Protein AF-A0A915ACQ5-F1 (afdb_monomer)

Foldseek 3Di:
DDDDDDDDDDDDDDPPPPPPPPDDPPPPPPPPQVQWWDADPQFIDHSNATDGRHDPVQVVLVVVLVVQQVVLVVVCVVCVVPVVPDDPVPRDDRDDDGPCIDPQQRDWDDDVQWIDGPQFIGGPRHTDGGHDPVVVVVVVVLVVLVVVQVVLVVVQVVVVVVVVCVVVVVDDDDDDDPPDDPDNPDDRDRGDDDCPDDDDD

InterPro domains:
  IPR010480 Pepsin inhibitor-3-like repeated domain [PF06394] (34-79)
  IPR010480 Pepsin inhibitor-3-like repeated domain [PF06394] (93-165)
  IPR038412 Pepsin inhibitor-3 domain superfamily [G3DSA:3.30.1120.50] (25-103)
  IPR038412 Pepsin inhibitor-3 domain superfamily [G3DSA:3.30.1120.50] (104-199)
  IPR051901 Protease Inhibitor I33 [PTHR37969] (3-200)

Nearest PDB structures (foldseek):
  1f32-assembly1_A  TM=4.483E-01  e=1.225E-04  Ascaris suum
  1f34-assembly1_B  TM=4.939E-01  e=6.663E-04  Ascaris suum

Solvent-accessible surface area (backbone atoms only — not comparable to full-atom values): 12994 Å² total; per-residue (Å²): 141,78,82,89,81,91,81,88,78,88,82,81,86,81,84,75,72,78,71,81,77,72,80,78,64,93,79,61,69,97,73,75,60,60,78,41,72,47,77,55,96,60,30,37,24,44,57,81,33,84,74,47,73,57,50,74,70,54,47,51,48,46,52,55,46,52,51,47,48,50,54,49,52,50,54,52,58,67,49,61,82,52,66,91,76,62,52,86,85,70,56,81,75,79,70,76,69,51,86,89,55,39,67,76,52,53,45,71,46,80,52,65,70,30,36,37,38,64,65,29,36,27,46,94,84,37,85,72,46,71,55,52,73,69,54,48,52,52,50,53,54,43,50,52,40,43,54,54,34,50,52,50,51,54,52,51,49,51,54,51,49,56,52,49,42,51,73,68,65,72,72,79,80,82,89,73,91,72,91,69,79,92,64,83,76,78,90,67,70,82,66,75,82,80,80,88,50,80,67,86,130

Structure (mmCIF, N/CA/C/O backbone):
data_AF-A0A915ACQ5-F1
#
_entry.id   AF-A0A915ACQ5-F1
#
loop_
_atom_site.group_PDB
_atom_site.id
_atom_site.type_symbol
_atom_site.label_atom_id
_atom_site.label_alt_id
_atom_site.label_comp_id
_atom_site.label_asym_id
_atom_site.label_entity_id
_atom_site.label_seq_id
_atom_site.pdbx_PDB_ins_code
_atom_site.Cartn_x
_atom_site.Cartn_y
_atom_site.Cartn_z
_atom_site.occupancy
_atom_site.B_iso_or_equiv
_atom_site.auth_seq_id
_atom_site.auth_comp_id
_atom_site.auth_asym_id
_atom_site.auth_atom_id
_atom_site.pdbx_PDB_model_num
ATOM 1 N N . MET A 1 1 ? -64.218 -41.419 24.663 1.00 37.56 1 MET A N 1
ATOM 2 C CA . MET A 1 1 ? -64.130 -42.705 23.929 1.00 37.56 1 MET A CA 1
ATOM 3 C C . MET A 1 1 ? -63.699 -42.377 22.508 1.00 37.56 1 MET A C 1
ATOM 5 O O . MET A 1 1 ? -64.419 -41.620 21.888 1.00 37.56 1 MET A O 1
ATOM 9 N N . LYS A 1 2 ? -62.580 -42.782 21.914 1.00 41.50 2 LYS A N 1
ATOM 10 C CA . LYS A 1 2 ? -61.400 -43.607 22.221 1.00 41.50 2 LYS A CA 1
ATOM 11 C C . LYS A 1 2 ? -60.273 -42.928 21.400 1.00 41.50 2 LYS A C 1
ATOM 13 O O . LYS A 1 2 ? -60.531 -42.521 20.278 1.00 41.50 2 LYS A O 1
ATOM 18 N N . ALA A 1 3 ? -59.179 -42.509 22.034 1.00 43.59 3 ALA A N 1
ATOM 19 C CA . ALA A 1 3 ? -57.907 -43.244 22.072 1.00 43.59 3 ALA A CA 1
ATOM 20 C C . ALA A 1 3 ? -57.179 -43.194 20.705 1.00 43.59 3 ALA A C 1
ATOM 22 O O . ALA A 1 3 ? -57.680 -43.737 19.733 1.00 43.59 3 ALA A O 1
ATOM 23 N N . LEU A 1 4 ? -56.081 -42.425 20.612 1.00 47.47 4 LEU A N 1
ATOM 24 C CA . LEU A 1 4 ? -54.680 -42.913 20.686 1.00 47.47 4 LEU A CA 1
ATOM 25 C C . LEU A 1 4 ? -54.161 -43.276 19.269 1.00 47.47 4 LEU A C 1
ATOM 27 O O . LEU A 1 4 ? -54.903 -43.859 18.504 1.00 47.47 4 LEU A O 1
ATOM 31 N N . LEU A 1 5 ? -52.929 -43.033 18.817 1.00 41.78 5 LEU A N 1
ATOM 32 C CA . LEU A 1 5 ? -51.673 -42.673 19.466 1.00 41.78 5 LEU A CA 1
ATOM 33 C C . LEU A 1 5 ? -50.630 -42.375 18.353 1.00 41.78 5 LEU A C 1
ATOM 35 O O . LEU A 1 5 ? -50.445 -43.187 17.458 1.00 41.78 5 LEU A O 1
ATOM 39 N N . ARG A 1 6 ? -49.977 -41.212 18.449 1.00 45.12 6 ARG A N 1
ATOM 40 C CA . ARG A 1 6 ? -48.545 -40.887 18.232 1.00 45.12 6 ARG A CA 1
ATOM 41 C C . ARG A 1 6 ? -47.679 -41.664 17.213 1.00 45.12 6 ARG A C 1
ATOM 43 O O . ARG A 1 6 ? -47.416 -42.840 17.408 1.00 45.12 6 ARG A O 1
ATOM 50 N N . LEU A 1 7 ? -46.984 -40.896 16.366 1.00 44.28 7 LEU A N 1
ATOM 51 C CA . LEU A 1 7 ? -45.508 -40.849 16.221 1.00 44.28 7 LEU A CA 1
ATOM 52 C C . LEU A 1 7 ? -45.166 -39.446 15.652 1.00 44.28 7 LEU A C 1
ATOM 54 O O . LEU A 1 7 ? -45.757 -39.053 14.656 1.00 44.28 7 LEU A O 1
ATOM 58 N N . ILE A 1 8 ? -44.542 -38.529 16.414 1.00 47.62 8 ILE A N 1
ATOM 59 C CA . ILE A 1 8 ? -43.078 -38.287 16.528 1.00 47.62 8 ILE A CA 1
ATOM 60 C C . ILE A 1 8 ? -42.475 -37.959 15.145 1.00 47.62 8 ILE A C 1
ATOM 62 O O . ILE A 1 8 ? -42.656 -38.745 14.234 1.00 47.62 8 ILE A O 1
ATOM 66 N N . ALA A 1 9 ? -41.671 -36.935 14.870 1.00 39.09 9 ALA A N 1
ATOM 67 C CA . ALA A 1 9 ? -41.206 -35.694 15.482 1.00 39.09 9 ALA A CA 1
ATOM 68 C C . ALA A 1 9 ? -40.207 -35.085 14.454 1.00 39.09 9 ALA A C 1
ATOM 70 O O . ALA A 1 9 ? -39.764 -35.793 13.556 1.00 39.09 9 ALA A O 1
ATOM 71 N N . LEU A 1 10 ? -39.793 -33.828 14.658 1.00 41.31 10 LEU A N 1
ATOM 72 C CA . LEU A 1 10 ? -38.551 -33.217 14.140 1.00 41.31 10 LEU A CA 1
ATOM 73 C C . LEU A 1 10 ? -38.369 -33.013 12.618 1.00 41.31 10 LEU A C 1
ATOM 75 O O . LEU A 1 10 ? -37.942 -33.915 11.915 1.00 41.31 10 LEU A O 1
ATOM 79 N N . THR A 1 11 ? -38.496 -31.751 12.192 1.00 41.88 11 THR A N 1
ATOM 80 C CA . THR A 1 11 ? -37.449 -30.938 11.514 1.00 41.88 11 THR A CA 1
ATOM 81 C C . THR A 1 11 ? -37.945 -29.482 11.551 1.00 41.88 11 THR A C 1
ATOM 83 O O . THR A 1 11 ? -38.950 -29.164 10.927 1.00 41.88 11 THR A O 1
ATOM 86 N N . ILE A 1 12 ? -37.536 -28.643 12.507 1.00 40.50 12 ILE A N 1
ATOM 87 C CA . ILE A 1 12 ? -36.306 -27.826 12.524 1.00 40.50 12 ILE A CA 1
ATOM 88 C C . ILE A 1 12 ? -36.159 -26.932 11.277 1.00 40.50 12 ILE A C 1
ATOM 90 O O . ILE A 1 12 ? -35.902 -27.419 10.186 1.00 40.50 12 ILE A O 1
ATOM 94 N N . LEU A 1 13 ? -36.302 -25.622 11.530 1.00 40.50 13 LEU A N 1
ATOM 95 C CA . LEU A 1 13 ? -35.648 -24.459 10.911 1.00 40.50 13 LEU A CA 1
ATOM 96 C C . LEU A 1 13 ? -35.358 -24.498 9.401 1.00 40.50 13 LEU A C 1
ATOM 98 O O . LEU A 1 13 ? -34.381 -25.089 8.962 1.00 40.50 13 LEU A O 1
ATOM 102 N N . ALA A 1 14 ? -36.059 -23.638 8.665 1.00 41.84 14 ALA A N 1
ATOM 103 C CA . ALA A 1 14 ? -35.382 -22.573 7.926 1.00 41.84 14 ALA A CA 1
ATOM 104 C C . ALA A 1 14 ? -36.364 -21.417 7.703 1.00 41.84 14 ALA A C 1
ATOM 106 O O . ALA A 1 14 ? -37.016 -21.297 6.667 1.00 41.84 14 ALA A O 1
ATOM 107 N N . ALA A 1 15 ? -36.470 -20.549 8.709 1.00 37.94 15 ALA A N 1
ATOM 108 C CA . ALA A 1 15 ? -36.783 -19.159 8.440 1.00 37.94 15 ALA A CA 1
ATOM 109 C C . ALA A 1 15 ? -35.615 -18.617 7.607 1.00 37.94 15 ALA A C 1
ATOM 111 O O . ALA A 1 15 ? -34.579 -18.246 8.150 1.00 37.94 15 ALA A O 1
ATOM 112 N N . PHE A 1 16 ? -35.747 -18.631 6.282 1.00 42.03 16 PHE A N 1
ATOM 113 C CA . PHE A 1 16 ? -34.909 -17.791 5.445 1.00 42.03 16 PHE A CA 1
ATOM 114 C C . PHE A 1 16 ? -35.418 -16.365 5.627 1.00 42.03 16 PHE A C 1
ATOM 116 O O . PHE A 1 16 ? -36.275 -15.883 4.891 1.00 42.03 16 PHE A O 1
ATOM 123 N N . SER A 1 17 ? -34.896 -15.697 6.653 1.00 36.69 17 SER A N 1
ATOM 124 C CA . SER A 1 17 ? -34.715 -14.260 6.590 1.00 36.69 17 SER A CA 1
ATOM 125 C C . SER A 1 17 ? -33.825 -14.001 5.377 1.00 36.69 17 SER A C 1
ATOM 127 O O . SER A 1 17 ? -32.610 -14.198 5.401 1.00 36.69 17 SER A O 1
ATOM 129 N N . SER A 1 18 ? -34.429 -13.601 4.263 1.00 39.00 18 SER A N 1
ATOM 130 C CA . SER A 1 18 ? -33.690 -12.885 3.236 1.00 39.00 18 SER A CA 1
ATOM 131 C C . SER A 1 18 ? -33.250 -11.574 3.875 1.00 39.00 18 SER A C 1
ATOM 133 O O . SER A 1 18 ? -34.003 -10.603 3.895 1.00 39.00 18 SER A O 1
ATOM 135 N N . ALA A 1 19 ? -32.055 -11.594 4.470 1.00 34.50 19 ALA A N 1
ATOM 136 C CA . ALA A 1 19 ? -31.317 -10.403 4.830 1.00 34.50 19 ALA A CA 1
ATOM 137 C C . ALA A 1 19 ? -31.365 -9.464 3.625 1.00 34.50 19 ALA A C 1
ATOM 139 O O . ALA A 1 19 ? -31.020 -9.862 2.506 1.00 34.50 19 ALA A O 1
ATOM 140 N N . GLU A 1 20 ? -31.870 -8.254 3.847 1.00 37.47 20 GLU A N 1
ATOM 141 C CA . GLU A 1 20 ? -31.943 -7.211 2.841 1.00 37.47 20 GLU A CA 1
ATOM 142 C C . GLU A 1 20 ? -30.531 -6.956 2.310 1.00 37.47 20 GLU A C 1
ATOM 144 O O . GLU A 1 20 ? -29.703 -6.283 2.921 1.00 37.47 20 GLU A O 1
ATOM 149 N N . ARG A 1 21 ? -30.230 -7.561 1.159 1.00 34.16 21 ARG A N 1
ATOM 150 C CA . ARG A 1 21 ? -29.037 -7.286 0.373 1.00 34.16 21 ARG A CA 1
ATOM 151 C C . ARG A 1 21 ? -29.187 -5.847 -0.110 1.00 34.16 21 ARG A C 1
ATOM 153 O O . ARG A 1 21 ? -29.874 -5.594 -1.099 1.00 34.16 21 ARG A O 1
ATOM 160 N N . GLY A 1 22 ? -28.604 -4.925 0.657 1.00 36.59 22 GLY A N 1
ATOM 161 C CA . GLY A 1 22 ? -28.618 -3.491 0.404 1.00 36.59 22 GLY A CA 1
ATOM 162 C C . GLY A 1 22 ? -28.397 -3.187 -1.075 1.00 36.59 22 GLY A C 1
ATOM 163 O O . GLY A 1 22 ? -27.522 -3.763 -1.728 1.00 36.59 22 GLY A O 1
ATOM 164 N N . ARG A 1 23 ? -29.257 -2.313 -1.606 1.00 34.97 23 ARG A N 1
ATOM 165 C CA . ARG A 1 23 ? -29.221 -1.807 -2.979 1.00 34.97 23 ARG A CA 1
ATOM 166 C C . ARG A 1 23 ? -27.788 -1.465 -3.381 1.00 34.97 23 ARG A C 1
ATOM 168 O O . ARG A 1 23 ? -27.196 -0.524 -2.862 1.00 34.97 23 ARG A O 1
ATOM 175 N N . ARG A 1 24 ? -27.277 -2.188 -4.379 1.00 42.00 24 ARG A N 1
ATOM 176 C CA . ARG A 1 24 ? -26.141 -1.751 -5.191 1.00 42.00 24 ARG A CA 1
ATOM 177 C C . ARG A 1 24 ? -26.507 -0.401 -5.807 1.00 42.00 24 ARG A C 1
ATOM 179 O O . ARG A 1 24 ? -27.407 -0.323 -6.642 1.00 42.00 24 ARG A O 1
ATOM 186 N N . CYS A 1 25 ? -25.832 0.658 -5.383 1.00 46.56 25 CYS A N 1
ATOM 187 C CA . CYS A 1 25 ? -25.868 1.945 -6.058 1.00 46.56 25 CYS A CA 1
ATOM 188 C C . CYS A 1 25 ? -25.114 1.799 -7.392 1.00 46.56 25 CYS A C 1
ATOM 190 O O . CYS A 1 25 ? -23.913 2.020 -7.453 1.00 46.56 25 CYS A O 1
ATOM 192 N N . ALA A 1 26 ? -25.808 1.413 -8.467 1.00 40.88 26 ALA A N 1
ATOM 193 C CA . ALA A 1 26 ? -25.245 1.242 -9.818 1.00 40.88 26 ALA A CA 1
ATOM 194 C C . ALA A 1 26 ? -24.838 2.569 -10.511 1.00 40.88 26 ALA A C 1
ATOM 196 O O . ALA A 1 26 ? -24.699 2.623 -11.729 1.00 40.88 26 ALA A O 1
ATOM 197 N N . ARG A 1 27 ? -24.715 3.658 -9.741 1.00 37.47 27 ARG A N 1
ATOM 198 C CA . ARG A 1 27 ? -24.254 4.992 -10.165 1.00 37.47 27 ARG A CA 1
ATOM 199 C C . ARG A 1 27 ? -23.447 5.710 -9.078 1.00 37.47 27 ARG A C 1
ATOM 201 O O . ARG A 1 27 ? -23.317 6.930 -9.107 1.00 37.47 27 ARG A O 1
ATOM 208 N N . CYS A 1 28 ? -22.915 4.970 -8.113 1.00 49.03 28 CYS A N 1
ATOM 209 C CA . CYS A 1 28 ? -21.882 5.491 -7.238 1.00 49.03 28 CYS A CA 1
ATOM 210 C C . CYS A 1 28 ? -20.559 5.192 -7.947 1.00 49.03 28 CYS A C 1
ATOM 212 O O . CYS A 1 28 ? -20.147 4.043 -7.954 1.00 49.03 28 CYS A O 1
ATOM 214 N N . LEU A 1 29 ? -20.005 6.202 -8.631 1.00 33.78 29 LEU A N 1
ATOM 215 C CA . LEU A 1 29 ? -18.658 6.266 -9.223 1.00 33.78 29 LEU A CA 1
ATOM 216 C C . LEU A 1 29 ? -17.817 4.986 -9.028 1.00 33.78 29 LEU A C 1
ATOM 218 O O . LEU A 1 29 ? -17.280 4.762 -7.943 1.00 33.78 29 LEU A O 1
ATOM 222 N N . ASP A 1 30 ? -17.694 4.188 -10.092 1.00 35.25 30 ASP A N 1
ATOM 223 C CA . ASP A 1 30 ? -16.917 2.941 -10.199 1.00 35.25 30 ASP A CA 1
ATOM 224 C C . ASP A 1 30 ? -15.390 3.143 -10.046 1.00 35.25 30 ASP A C 1
ATOM 226 O O . ASP A 1 30 ? -14.619 2.673 -10.873 1.00 35.25 30 ASP A O 1
ATOM 230 N N . ASN A 1 31 ? -14.925 3.872 -9.025 1.00 35.50 31 ASN A N 1
ATOM 231 C CA . ASN A 1 31 ? -13.509 3.948 -8.635 1.00 35.50 31 ASN A CA 1
ATOM 232 C C . ASN A 1 31 ? -13.269 4.552 -7.238 1.00 35.50 31 ASN A C 1
ATOM 234 O O . ASN A 1 31 ? -12.202 5.093 -6.965 1.00 35.50 31 ASN A O 1
ATOM 238 N N . LEU A 1 32 ? -14.202 4.401 -6.295 1.00 35.12 32 LEU A N 1
ATOM 239 C CA . LEU A 1 32 ? -13.802 4.331 -4.885 1.00 35.12 32 LEU A CA 1
ATOM 240 C C . LEU A 1 32 ? -13.400 2.886 -4.588 1.00 35.12 32 LEU A C 1
ATOM 242 O O . LEU A 1 32 ? -14.038 2.180 -3.809 1.00 35.12 32 LEU A O 1
ATOM 246 N N . ILE A 1 33 ? -12.322 2.437 -5.245 1.00 43.34 33 ILE A N 1
ATOM 247 C CA . ILE A 1 33 ? -11.477 1.401 -4.657 1.00 43.34 33 ILE A CA 1
ATOM 248 C C . ILE A 1 33 ? -11.200 1.933 -3.256 1.00 43.34 33 ILE A C 1
ATOM 250 O O . ILE A 1 33 ? -10.692 3.044 -3.118 1.00 43.34 33 ILE A O 1
ATOM 254 N N . SER A 1 34 ? -11.636 1.204 -2.232 1.00 47.06 34 SER A N 1
ATOM 255 C CA . SER A 1 34 ? -11.227 1.461 -0.858 1.00 47.06 34 SER A CA 1
ATOM 256 C C . SER A 1 34 ? -9.701 1.446 -0.851 1.00 47.06 34 SER A C 1
ATOM 258 O O . SER A 1 34 ? -9.103 0.374 -0.781 1.00 47.06 34 SER A O 1
ATOM 260 N N . GLN A 1 35 ? -9.076 2.613 -1.019 1.00 60.19 35 GLN A N 1
ATOM 261 C CA . GLN A 1 35 ? -7.637 2.748 -0.907 1.00 60.19 35 GLN A CA 1
ATOM 262 C C . GLN A 1 35 ? -7.298 2.434 0.542 1.00 60.19 35 GLN A C 1
ATOM 264 O O . GLN A 1 35 ? -7.871 3.022 1.461 1.00 60.19 35 GLN A O 1
ATOM 269 N N . GLY A 1 36 ? -6.428 1.452 0.737 1.00 80.19 36 GLY A N 1
ATOM 270 C CA . GLY A 1 36 ? -6.096 0.941 2.059 1.00 80.19 36 GLY A CA 1
ATOM 271 C C . GLY A 1 36 ? -6.384 -0.544 2.229 1.00 80.19 36 GLY A C 1
ATOM 272 O O . GLY A 1 36 ? -6.558 -1.292 1.262 1.00 80.19 36 GLY A O 1
ATOM 273 N N . CYS A 1 37 ? -6.371 -0.971 3.489 1.00 90.31 37 CYS A N 1
ATOM 274 C CA . CYS A 1 37 ? -6.443 -2.375 3.859 1.00 90.31 37 CYS A CA 1
ATOM 275 C C . CYS A 1 37 ? -7.821 -2.744 4.389 1.00 90.31 37 CYS A C 1
ATOM 277 O O . CYS A 1 37 ? -8.406 -2.032 5.203 1.00 90.31 37 CYS A O 1
ATOM 279 N N . VAL A 1 38 ? -8.312 -3.898 3.959 1.00 92.31 38 VAL A N 1
ATOM 280 C CA . VAL A 1 38 ? -9.583 -4.469 4.388 1.00 92.31 38 VAL A CA 1
ATOM 281 C C . VAL A 1 38 ? -9.322 -5.890 4.857 1.00 92.31 38 VAL A C 1
ATOM 283 O O . VAL A 1 38 ? -8.707 -6.677 4.141 1.00 92.31 38 VAL A O 1
ATOM 286 N N . ILE A 1 39 ? -9.794 -6.218 6.058 1.00 93.50 39 ILE A N 1
ATOM 287 C CA . ILE A 1 39 ? -9.697 -7.562 6.622 1.00 93.50 39 ILE A CA 1
ATOM 288 C C . ILE A 1 39 ? -11.085 -8.202 6.586 1.00 93.50 39 ILE A C 1
ATOM 290 O O . ILE A 1 39 ? -12.066 -7.608 7.036 1.00 93.50 39 ILE A O 1
ATOM 294 N N . THR A 1 40 ? -11.188 -9.423 6.065 1.00 92.31 40 THR A N 1
ATOM 295 C CA . THR A 1 40 ? -12.402 -10.243 6.182 1.00 92.31 40 THR A CA 1
ATOM 296 C C . THR A 1 40 ? -12.032 -11.716 6.290 1.00 92.31 40 THR A C 1
ATOM 298 O O 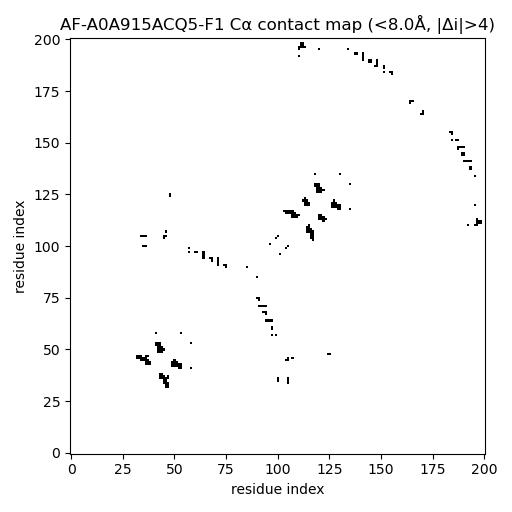. THR A 1 40 ? -11.193 -12.192 5.535 1.00 92.31 40 THR A O 1
ATOM 301 N N . ALA A 1 41 ? -12.613 -12.443 7.252 1.00 91.94 41 ALA A N 1
ATOM 302 C CA . ALA A 1 41 ? -12.306 -13.860 7.496 1.00 91.94 41 ALA A CA 1
ATOM 303 C C . ALA A 1 41 ? -10.788 -14.162 7.557 1.00 91.94 41 ALA A C 1
ATOM 305 O O . ALA A 1 41 ? -10.309 -15.098 6.918 1.00 91.94 41 ALA A O 1
ATOM 306 N N . ASN A 1 42 ? -10.039 -13.327 8.286 1.00 94.56 42 ASN A N 1
ATOM 307 C CA . ASN A 1 42 ? -8.577 -13.373 8.452 1.00 94.56 42 ASN A CA 1
ATOM 308 C C . ASN A 1 42 ? -7.773 -13.137 7.161 1.00 94.56 42 ASN A C 1
ATOM 310 O O . ASN A 1 42 ? -6.563 -13.346 7.127 1.00 94.56 42 ASN A O 1
ATOM 314 N N . GLN A 1 43 ? -8.421 -12.707 6.082 1.00 95.12 43 GLN A N 1
ATOM 315 C CA . GLN A 1 43 ? -7.781 -12.410 4.806 1.00 95.12 43 GLN A CA 1
ATOM 316 C C . GLN A 1 43 ? -7.547 -10.910 4.686 1.00 95.12 43 GLN A C 1
ATOM 318 O O . GLN A 1 43 ? -8.476 -10.116 4.845 1.00 95.12 43 GLN A O 1
ATOM 323 N N . LEU A 1 44 ? -6.306 -10.543 4.379 1.00 93.00 44 LEU A N 1
ATOM 324 C CA . LEU A 1 44 ? -5.896 -9.180 4.091 1.00 93.00 44 LEU A CA 1
ATOM 325 C C . LEU A 1 44 ? -6.107 -8.878 2.608 1.00 93.00 44 LEU A C 1
ATOM 327 O O . LEU A 1 44 ? -5.532 -9.535 1.733 1.00 93.00 44 LEU A O 1
ATOM 331 N N . TYR A 1 45 ? -6.873 -7.826 2.352 1.00 92.06 45 TYR A N 1
ATOM 332 C CA . TYR A 1 45 ? -7.034 -7.211 1.048 1.00 92.06 45 TYR A CA 1
ATOM 333 C C . TYR A 1 45 ? -6.424 -5.818 1.062 1.00 92.06 45 TYR A C 1
ATOM 335 O O . TYR A 1 45 ? -6.679 -5.047 1.982 1.00 92.06 45 TYR A O 1
ATOM 343 N N . VAL A 1 46 ? -5.653 -5.476 0.037 1.00 91.25 46 VAL A N 1
ATOM 344 C CA . VAL A 1 46 ? -5.033 -4.154 -0.109 1.00 91.25 46 VAL A CA 1
ATOM 345 C C . VAL A 1 46 ? -5.422 -3.589 -1.460 1.00 91.25 46 VAL A C 1
ATOM 347 O O . VAL A 1 46 ? -5.227 -4.250 -2.481 1.00 91.25 46 VAL A O 1
ATOM 350 N N . ASN A 1 47 ? -6.034 -2.402 -1.461 1.00 88.50 47 ASN A N 1
ATOM 351 C CA . ASN A 1 47 ? -6.593 -1.762 -2.659 1.00 88.50 47 ASN A CA 1
ATOM 352 C C . ASN A 1 47 ? -7.526 -2.696 -3.457 1.00 88.50 47 ASN A C 1
ATOM 354 O O . ASN A 1 47 ? -7.563 -2.674 -4.685 1.00 88.50 47 ASN A O 1
ATOM 358 N N . GLY A 1 48 ? -8.258 -3.562 -2.750 1.00 88.12 48 GLY A N 1
ATOM 359 C CA . GLY A 1 48 ? -9.183 -4.535 -3.339 1.00 88.12 48 GLY A CA 1
ATOM 360 C C . GLY A 1 48 ? -8.566 -5.871 -3.773 1.00 88.12 48 GLY A C 1
ATOM 361 O O . GLY A 1 48 ? -9.314 -6.771 -4.150 1.00 88.12 48 GLY A O 1
ATOM 362 N N . TYR A 1 49 ? -7.248 -6.054 -3.676 1.00 87.94 49 TYR A N 1
ATOM 363 C CA . TYR A 1 49 ? -6.577 -7.306 -4.044 1.00 87.94 49 TYR A CA 1
ATOM 364 C C . TYR A 1 49 ? -6.297 -8.173 -2.827 1.00 87.94 49 TYR A C 1
ATOM 366 O O . TYR A 1 49 ? -5.791 -7.675 -1.824 1.00 87.94 49 TYR A O 1
ATOM 374 N N . PHE A 1 50 ? -6.555 -9.476 -2.935 1.00 90.00 50 PHE A N 1
ATOM 375 C CA . PHE A 1 50 ? -6.123 -10.430 -1.918 1.00 90.00 50 PHE A CA 1
ATOM 376 C C . PHE A 1 50 ? -4.594 -10.466 -1.846 1.00 90.00 50 PHE A C 1
ATOM 378 O O . PHE A 1 50 ? -3.919 -10.705 -2.849 1.00 90.00 50 PHE A O 1
ATOM 385 N N . VAL A 1 51 ? -4.064 -10.257 -0.644 1.00 88.31 51 VAL A N 1
ATOM 386 C CA . VAL A 1 51 ? -2.628 -10.273 -0.372 1.00 88.31 51 VAL A CA 1
ATOM 387 C C . VAL A 1 51 ? -2.258 -11.593 0.288 1.00 88.31 51 VAL A C 1
ATOM 389 O O . VAL A 1 51 ? -1.459 -12.358 -0.247 1.00 88.31 51 VAL A O 1
ATOM 392 N N . ARG A 1 52 ? -2.810 -11.883 1.464 1.00 92.38 52 ARG A N 1
ATOM 393 C CA . ARG A 1 52 ? -2.513 -13.109 2.215 1.00 92.38 52 ARG A CA 1
ATOM 394 C C . ARG A 1 52 ? -3.496 -13.291 3.361 1.00 92.38 52 ARG A C 1
ATOM 396 O O . ARG A 1 52 ? -4.274 -12.395 3.674 1.00 92.38 52 ARG A O 1
ATOM 403 N N . ILE A 1 53 ? -3.417 -14.448 3.999 1.00 95.75 53 ILE A N 1
ATOM 404 C CA . ILE A 1 53 ? -4.038 -14.683 5.301 1.00 95.75 53 ILE A CA 1
ATOM 405 C C . ILE A 1 53 ? -3.129 -14.053 6.369 1.00 95.75 53 ILE A C 1
ATOM 407 O O . ILE A 1 53 ? -1.901 -14.149 6.268 1.00 95.75 53 ILE A O 1
ATOM 411 N N . LEU A 1 54 ? -3.729 -13.356 7.330 1.00 95.56 54 LEU A N 1
ATOM 412 C CA . LEU A 1 54 ? -3.035 -12.783 8.482 1.00 95.56 54 LEU A CA 1
ATOM 413 C C . LEU A 1 54 ? -2.618 -13.891 9.455 1.00 95.56 54 LEU A C 1
ATOM 415 O O . LEU A 1 54 ? -3.306 -14.906 9.579 1.00 95.56 54 LEU A O 1
ATOM 419 N N . THR A 1 55 ? -1.485 -13.709 10.127 1.00 96.75 55 THR A N 1
ATOM 420 C CA . THR A 1 55 ? -1.057 -14.602 11.214 1.00 96.75 55 THR A CA 1
ATOM 421 C C . THR A 1 55 ? -1.885 -14.358 12.475 1.00 96.75 55 THR A C 1
ATOM 423 O O . THR A 1 55 ? -2.569 -13.341 12.585 1.00 96.75 55 THR A O 1
ATOM 426 N N . ASP A 1 56 ? -1.803 -15.262 13.452 1.00 96.88 56 ASP A N 1
ATOM 427 C CA . ASP A 1 56 ? -2.493 -15.082 14.736 1.00 96.88 56 ASP A CA 1
ATOM 428 C C . ASP A 1 56 ? -2.038 -13.796 15.452 1.00 96.88 56 ASP A C 1
ATOM 430 O O . ASP A 1 56 ? -2.862 -13.069 15.999 1.00 96.88 56 ASP A O 1
ATOM 434 N N . ASP A 1 57 ? -0.748 -13.455 15.372 1.00 96.94 57 ASP A N 1
ATOM 435 C CA . ASP A 1 57 ? -0.207 -12.211 15.937 1.00 96.94 57 ASP A CA 1
ATOM 436 C C . ASP A 1 57 ? -0.778 -10.962 15.248 1.00 96.94 57 ASP A C 1
ATOM 438 O O . ASP A 1 57 ? -1.120 -9.982 15.906 1.00 96.94 57 ASP A O 1
ATOM 442 N N . GLU A 1 58 ? -0.925 -10.992 13.923 1.00 95.94 58 GLU A N 1
ATOM 443 C CA . GLU A 1 58 ? -1.515 -9.882 13.165 1.00 95.94 58 GLU A CA 1
ATOM 444 C C . GLU A 1 58 ? -3.026 -9.780 13.369 1.00 95.94 58 GLU A C 1
ATOM 446 O O . GLU A 1 58 ? -3.582 -8.684 13.337 1.00 95.94 58 GLU A O 1
ATOM 451 N N . MET A 1 59 ? -3.697 -10.910 13.594 1.00 96.31 59 MET A N 1
ATOM 452 C CA . MET A 1 59 ? -5.100 -10.926 13.994 1.00 96.31 59 MET A CA 1
ATOM 453 C C . MET A 1 59 ? -5.282 -10.313 15.383 1.00 96.31 59 MET A C 1
ATOM 455 O O . MET A 1 59 ? -6.193 -9.510 15.559 1.00 96.31 59 MET A O 1
ATOM 459 N N . ASN A 1 60 ? -4.381 -10.592 16.329 1.00 96.06 60 ASN A N 1
ATOM 460 C CA . ASN A 1 60 ? -4.385 -9.932 17.635 1.00 96.06 60 ASN A CA 1
ATOM 461 C C . ASN A 1 60 ? -4.158 -8.414 17.497 1.00 96.06 60 ASN A C 1
ATOM 463 O O . ASN A 1 60 ? -4.897 -7.629 18.088 1.00 96.06 60 ASN A O 1
ATOM 467 N N . GLU A 1 61 ? -3.199 -7.986 16.664 1.00 95.56 61 GLU A N 1
ATOM 468 C CA . GLU A 1 61 ? -2.979 -6.560 16.365 1.00 95.56 61 GLU A CA 1
ATOM 469 C C . GLU A 1 61 ? -4.231 -5.908 15.745 1.00 95.56 61 GLU A C 1
ATOM 471 O O . GLU A 1 61 ? -4.597 -4.779 16.086 1.00 95.56 61 GLU A O 1
ATOM 476 N N . PHE A 1 62 ? -4.917 -6.617 14.844 1.00 94.75 62 PHE A N 1
ATOM 477 C CA . PHE A 1 62 ? -6.166 -6.151 14.250 1.00 94.75 62 PHE A CA 1
ATOM 478 C C . PHE A 1 62 ? -7.292 -6.019 15.282 1.00 94.75 62 PHE A C 1
ATOM 480 O O . PHE A 1 62 ? -8.032 -5.035 15.239 1.00 94.75 62 PHE A O 1
ATOM 487 N N . ASP A 1 63 ? -7.419 -6.967 16.210 1.00 95.31 63 ASP A N 1
ATOM 488 C CA . ASP A 1 63 ? -8.442 -6.934 17.256 1.00 95.31 63 ASP A CA 1
ATOM 489 C C . ASP A 1 63 ? -8.230 -5.751 18.210 1.00 95.31 63 ASP A C 1
ATOM 491 O O . ASP A 1 63 ? -9.182 -5.021 18.506 1.00 95.31 63 ASP A O 1
ATOM 495 N N . GLU A 1 64 ? -6.985 -5.492 18.619 1.00 95.69 64 GLU A N 1
ATOM 496 C CA . GLU A 1 64 ? -6.624 -4.307 19.408 1.00 95.69 64 GLU A CA 1
ATOM 497 C C . GLU A 1 64 ? -6.963 -3.010 18.661 1.00 95.69 64 GLU A C 1
ATOM 499 O O . GLU A 1 64 ? -7.624 -2.118 19.200 1.00 95.69 64 GLU A O 1
ATOM 504 N N . TYR A 1 65 ? -6.569 -2.915 17.390 1.00 94.06 65 TYR A N 1
ATOM 505 C CA . TYR A 1 65 ? -6.872 -1.759 16.550 1.00 94.06 65 TYR A CA 1
ATOM 506 C C . TYR A 1 65 ? -8.382 -1.551 16.358 1.00 94.06 65 TYR A C 1
ATOM 508 O O . TYR A 1 65 ? -8.872 -0.421 16.407 1.00 94.06 65 TYR A O 1
ATOM 516 N N . SER A 1 66 ? -9.139 -2.633 16.167 1.00 93.19 66 SER A N 1
ATOM 517 C CA . SER A 1 66 ? -10.594 -2.611 15.999 1.00 93.19 66 SER A CA 1
ATOM 518 C C . SER A 1 66 ? -11.298 -2.066 17.244 1.00 93.19 66 SER A C 1
ATOM 520 O O . SER A 1 66 ? -12.204 -1.237 17.127 1.00 93.19 66 SER A O 1
ATOM 522 N N . GLN A 1 67 ? -10.845 -2.461 18.438 1.00 95.38 67 GLN A N 1
ATOM 523 C CA . GLN A 1 67 ? -11.355 -1.927 19.704 1.00 95.38 67 GLN A CA 1
ATOM 524 C C . GLN A 1 67 ? -11.060 -0.430 19.837 1.00 95.38 67 GLN A C 1
ATOM 526 O O . GLN A 1 67 ? -11.985 0.360 20.038 1.00 95.38 67 GLN A O 1
ATOM 531 N N . GLN A 1 68 ? -9.809 -0.019 19.612 1.00 94.69 68 GLN A N 1
ATOM 532 C CA . GLN A 1 68 ? -9.416 1.395 19.662 1.00 94.69 68 GLN A CA 1
ATOM 533 C C . GLN A 1 68 ? -10.184 2.248 18.643 1.00 94.69 68 GLN A C 1
ATOM 535 O O . GLN A 1 68 ? -10.543 3.392 18.919 1.00 94.69 68 GLN A O 1
ATOM 540 N N . LEU A 1 69 ? -10.476 1.703 17.458 1.00 92.19 69 LEU A N 1
ATOM 541 C CA . LEU A 1 69 ? -11.300 2.377 16.456 1.00 92.19 69 LEU A CA 1
ATOM 542 C C . LEU A 1 69 ? -12.743 2.581 16.914 1.00 92.19 69 LEU A C 1
ATOM 544 O O . LEU A 1 69 ? -13.343 3.599 16.568 1.00 92.19 69 LEU A O 1
ATOM 548 N N . GLN A 1 70 ? -13.326 1.622 17.633 1.00 94.00 70 GLN A N 1
ATOM 549 C CA . GLN A 1 70 ? -14.675 1.774 18.177 1.00 94.00 70 GLN A CA 1
ATOM 550 C C . GLN A 1 70 ? -14.705 2.833 19.275 1.00 94.00 70 GLN A C 1
ATOM 552 O O . GLN A 1 70 ? -15.567 3.708 19.246 1.00 94.00 70 GLN A O 1
ATOM 557 N N . GLU A 1 71 ? -13.732 2.817 20.184 1.00 94.12 71 GLU A N 1
ATOM 558 C CA . GLU A 1 71 ? -13.581 3.856 21.208 1.00 94.12 71 GLU A CA 1
ATOM 559 C C . GLU A 1 71 ? -13.428 5.241 20.575 1.00 94.12 71 GLU A C 1
ATOM 561 O O . GLU A 1 71 ? -14.155 6.169 20.922 1.00 94.12 71 GLU A O 1
ATOM 566 N N . TYR A 1 72 ? -12.563 5.363 19.567 1.00 91.62 72 TYR A N 1
ATOM 567 C CA . TYR A 1 72 ? -12.371 6.597 18.813 1.00 91.62 72 TYR A CA 1
ATOM 568 C C . TYR A 1 72 ? -13.666 7.107 18.163 1.00 91.62 72 TYR A C 1
ATOM 570 O O . TYR A 1 72 ? -13.994 8.288 18.271 1.00 91.62 72 TYR A O 1
ATOM 578 N N . LYS A 1 73 ? -14.436 6.224 17.513 1.00 90.31 73 LYS A N 1
ATOM 579 C CA . LYS A 1 73 ? -15.732 6.581 16.911 1.00 90.31 73 LYS A CA 1
ATOM 580 C C . LYS A 1 73 ? -16.749 7.025 17.956 1.00 90.31 73 LYS A C 1
ATOM 582 O O . LYS A 1 73 ? -17.507 7.953 17.695 1.00 90.31 73 LYS A O 1
ATOM 587 N N . ASN A 1 74 ? -16.765 6.382 19.119 1.00 91.62 74 ASN A N 1
ATOM 588 C CA . ASN A 1 74 ? -17.659 6.756 20.208 1.00 91.62 74 ASN A CA 1
ATOM 589 C C . ASN A 1 74 ? -17.317 8.149 20.750 1.00 91.62 74 ASN A C 1
ATOM 591 O O . ASN A 1 74 ? -18.226 8.960 20.891 1.00 91.62 74 ASN A O 1
ATOM 595 N N . LEU A 1 75 ? -16.028 8.456 20.941 1.00 89.50 75 LEU A N 1
ATOM 596 C CA . LEU A 1 75 ? -15.572 9.794 21.338 1.00 89.50 75 LEU A CA 1
ATOM 597 C C . LEU A 1 75 ? -15.991 10.859 20.320 1.00 89.50 75 LEU A C 1
ATOM 599 O O . LEU A 1 75 ? -16.544 11.888 20.691 1.00 89.50 75 LEU A O 1
ATOM 603 N N . LEU A 1 76 ? -15.788 10.593 19.025 1.00 87.31 76 LEU A N 1
ATOM 604 C CA . LEU A 1 76 ? -16.222 11.515 17.974 1.00 87.31 76 LEU A CA 1
ATOM 605 C C . LEU A 1 76 ? -17.740 11.726 17.961 1.00 87.31 76 LEU A C 1
ATOM 607 O O . LEU A 1 76 ? -18.190 12.834 17.689 1.00 87.31 76 LEU A O 1
ATOM 611 N N . ASN A 1 77 ? -18.527 10.683 18.231 1.00 87.06 77 ASN A N 1
ATOM 612 C CA . ASN A 1 77 ? -19.983 10.794 18.291 1.00 87.06 77 ASN A CA 1
ATOM 613 C C . ASN A 1 77 ? -20.443 11.603 19.511 1.00 87.06 77 ASN A C 1
ATOM 615 O O . ASN A 1 77 ? -21.362 12.403 19.380 1.00 87.06 77 ASN A O 1
ATOM 619 N N . GLU A 1 78 ? -19.803 11.439 20.668 1.00 85.69 78 GLU A N 1
ATOM 620 C CA . GLU A 1 78 ? -20.106 12.219 21.877 1.00 85.69 78 GLU A CA 1
ATOM 621 C C . GLU A 1 78 ? -19.775 13.705 21.684 1.00 85.69 78 GLU A C 1
ATOM 623 O O . GLU A 1 78 ? -20.586 14.575 21.983 1.00 85.69 78 GLU A O 1
ATOM 628 N N . MET A 1 79 ? -18.631 13.998 21.064 1.00 80.56 79 MET A N 1
ATOM 629 C CA . MET A 1 79 ? -18.222 15.366 20.718 1.00 80.56 79 MET A CA 1
ATOM 630 C C . MET A 1 79 ? -19.074 15.960 19.591 1.00 80.56 79 MET A C 1
ATOM 632 O O . MET A 1 79 ? -19.043 17.170 19.347 1.00 80.56 79 MET A O 1
ATOM 636 N N . SER A 1 80 ? -19.867 15.127 18.901 1.00 73.81 80 SER A N 1
ATOM 637 C CA . SER A 1 80 ? -20.603 15.571 17.726 1.00 73.81 80 SER A CA 1
ATOM 638 C C . SER A 1 80 ? -21.769 16.515 18.007 1.00 73.81 80 SER A C 1
ATOM 640 O O . SER A 1 80 ? -22.321 17.119 17.083 1.00 73.81 80 SER A O 1
ATOM 642 N N . GLU A 1 81 ? -22.114 16.679 19.279 1.00 68.00 81 GLU A N 1
ATOM 643 C CA . GLU A 1 81 ? -23.159 17.588 19.726 1.00 68.00 81 GLU A CA 1
ATOM 644 C C . GLU A 1 81 ? -22.642 19.039 19.886 1.00 68.00 81 GLU A C 1
ATOM 646 O O . GLU A 1 81 ? -23.446 19.962 19.777 1.00 68.00 81 GLU A O 1
ATOM 651 N N . ASP A 1 82 ? -21.315 19.263 19.985 1.00 67.31 82 ASP A N 1
ATOM 652 C CA . ASP A 1 82 ? -20.693 20.565 20.320 1.00 67.31 82 ASP A CA 1
ATOM 653 C C . ASP A 1 82 ? -19.532 21.017 19.385 1.00 67.31 82 ASP A C 1
ATOM 655 O O . ASP A 1 82 ? -18.716 21.875 19.742 1.00 67.31 82 ASP A O 1
ATOM 659 N N . TRP A 1 83 ? -19.477 20.535 18.130 1.00 65.31 83 TRP A N 1
ATOM 660 C CA . TRP A 1 83 ? -18.402 20.836 17.147 1.00 65.31 83 TRP A CA 1
ATOM 661 C C . TRP A 1 83 ? -18.050 22.324 16.953 1.00 65.31 83 TRP A C 1
ATOM 663 O O . TRP A 1 83 ? -16.980 22.645 16.438 1.00 65.31 83 TRP A O 1
ATOM 673 N N . GLN A 1 84 ? -18.957 23.248 17.285 1.00 61.66 84 GLN A N 1
ATOM 674 C CA . GLN A 1 84 ? -18.751 24.683 17.069 1.00 61.66 84 GLN A CA 1
ATOM 675 C C . GLN A 1 84 ? -17.749 25.314 18.046 1.00 61.66 84 GLN A C 1
ATOM 677 O O . GLN A 1 84 ? -17.251 26.403 17.759 1.00 61.66 84 GLN A O 1
ATOM 682 N N . GLN A 1 85 ? -17.453 24.669 19.180 1.00 61.00 85 GLN A N 1
ATOM 683 C CA . GLN A 1 85 ? -16.567 25.225 20.214 1.00 61.00 85 GLN A CA 1
ATOM 684 C C . GLN A 1 85 ? -15.226 24.504 20.350 1.00 61.00 85 GLN A C 1
ATOM 686 O O . GLN A 1 85 ? -14.347 24.971 21.078 1.00 61.00 85 GLN A O 1
ATOM 691 N N . GLU A 1 86 ? -15.030 23.397 19.641 1.00 63.19 86 GLU A N 1
ATOM 692 C CA . GLU A 1 86 ? -13.829 22.596 19.805 1.00 63.19 86 GLU A CA 1
ATOM 693 C C . GLU A 1 86 ? -12.693 23.035 18.885 1.00 63.19 86 GLU A C 1
ATOM 695 O O . GLU A 1 86 ? -12.817 23.165 17.667 1.00 63.19 86 GLU A O 1
ATOM 700 N N . SER A 1 87 ? -11.532 23.252 19.496 1.00 70.25 87 SER A N 1
ATOM 701 C CA . SER A 1 87 ? -10.294 23.485 18.763 1.00 70.25 87 SER A CA 1
ATOM 702 C C . SER A 1 87 ? -9.818 22.194 18.086 1.00 70.25 87 SER A C 1
ATOM 704 O O . SER A 1 87 ? -10.030 21.097 18.593 1.00 70.25 87 SER A O 1
ATOM 706 N N . LEU A 1 88 ? -9.057 22.292 16.992 1.00 67.88 88 LEU A N 1
ATOM 707 C CA . LEU A 1 88 ? -8.423 21.112 16.375 1.00 67.88 88 LEU A CA 1
ATOM 708 C C . LEU A 1 88 ? -7.530 20.319 17.355 1.00 67.88 88 LEU A C 1
ATOM 710 O O . LEU A 1 88 ? -7.265 19.143 17.133 1.00 67.88 88 LEU A O 1
ATOM 714 N N . SER A 1 89 ? -7.079 20.956 18.439 1.00 72.31 89 SER A N 1
ATOM 715 C CA . SER A 1 89 ? -6.249 20.363 19.491 1.00 72.31 89 SER A CA 1
ATOM 716 C C . SER A 1 89 ? -7.026 19.477 20.470 1.00 72.31 89 SER A C 1
ATOM 718 O O . SER A 1 89 ? -6.406 18.663 21.151 1.00 72.31 89 SER A O 1
ATOM 720 N N . THR A 1 90 ? -8.347 19.655 20.578 1.00 78.19 90 THR A N 1
ATOM 721 C CA . THR A 1 90 ? -9.219 18.871 21.472 1.00 78.19 90 THR A CA 1
ATOM 722 C C . THR A 1 90 ? -9.760 17.613 20.805 1.00 78.19 90 THR A C 1
ATOM 724 O O . THR A 1 90 ? -10.211 16.714 21.506 1.00 78.19 90 THR A O 1
ATOM 727 N N . LEU A 1 91 ? -9.648 17.505 19.476 1.00 81.75 91 LEU A N 1
ATOM 728 C CA . LEU A 1 91 ? -10.076 16.317 18.749 1.00 81.75 91 LEU A CA 1
ATOM 729 C C . LEU A 1 91 ? -9.251 15.090 19.168 1.00 81.75 91 LEU A C 1
ATOM 731 O O . LEU A 1 91 ? -8.014 15.162 19.220 1.00 81.75 91 LEU A O 1
ATOM 735 N N . PRO A 1 92 ? -9.902 13.943 19.429 1.00 85.94 92 PRO A N 1
ATOM 736 C CA . PRO A 1 92 ? -9.200 12.715 19.736 1.00 85.94 92 PRO A CA 1
ATOM 737 C C . PRO A 1 92 ? -8.301 12.344 18.558 1.00 85.94 92 PRO A C 1
ATOM 739 O O . PRO A 1 92 ? -8.603 12.602 17.387 1.00 85.94 92 PRO A O 1
ATOM 742 N N . LYS A 1 93 ? -7.162 11.729 18.869 1.00 88.44 93 LYS A N 1
ATOM 743 C CA . LYS A 1 93 ? -6.242 11.252 17.840 1.00 88.44 93 LYS A CA 1
ATOM 744 C C . LYS A 1 93 ? -6.736 9.907 17.314 1.00 88.44 93 LYS A C 1
ATOM 746 O O . LYS A 1 93 ? -7.072 9.047 18.129 1.00 88.44 93 LYS A O 1
ATOM 751 N N . PRO A 1 94 ? -6.754 9.702 15.988 1.00 87.81 94 PRO A N 1
ATOM 752 C CA . PRO A 1 94 ? -7.092 8.403 15.437 1.00 87.81 94 PRO A CA 1
ATOM 753 C C . PRO A 1 94 ? -6.051 7.362 15.877 1.00 87.81 94 PRO A C 1
ATOM 755 O O . PRO A 1 94 ? -4.864 7.697 16.004 1.00 87.81 94 PRO A O 1
ATOM 758 N N . PRO A 1 95 ? -6.465 6.105 16.096 1.00 91.06 95 PRO A N 1
ATOM 759 C CA . PRO A 1 95 ? -5.535 5.039 16.427 1.00 91.06 95 PRO A CA 1
ATOM 760 C C . PRO A 1 95 ? -4.566 4.787 15.272 1.00 91.06 95 PRO A C 1
ATOM 762 O O . PRO A 1 95 ? -4.888 4.977 14.093 1.00 91.06 95 PRO A O 1
ATOM 765 N N . LYS A 1 96 ? -3.356 4.345 15.616 1.00 90.50 96 LYS A N 1
ATOM 766 C CA . LYS A 1 96 ? -2.330 4.007 14.631 1.00 90.50 96 LYS A CA 1
ATOM 767 C C . LYS A 1 96 ? -2.759 2.751 13.872 1.00 90.50 96 LYS A C 1
ATOM 769 O O . LYS A 1 96 ? -3.164 1.774 14.489 1.00 90.50 96 LYS A O 1
ATOM 774 N N . ALA A 1 97 ? -2.644 2.779 12.546 1.00 89.56 97 ALA A N 1
ATOM 775 C CA . ALA A 1 97 ? -2.928 1.610 11.723 1.00 89.56 97 ALA A CA 1
ATOM 776 C C . ALA A 1 97 ? -1.999 0.425 12.080 1.00 89.56 97 ALA A C 1
ATOM 778 O O . ALA A 1 97 ? -0.838 0.663 12.452 1.00 89.56 97 ALA A O 1
ATOM 779 N N . PRO A 1 98 ? -2.475 -0.825 11.925 1.00 92.06 98 PRO A N 1
ATOM 780 C CA . PRO A 1 98 ? -1.657 -2.015 12.130 1.00 92.06 98 PRO A CA 1
ATOM 781 C C . PRO A 1 98 ? -0.405 -2.035 11.246 1.00 92.06 98 PRO A C 1
ATOM 783 O O . PRO A 1 98 ? -0.411 -1.501 10.135 1.00 92.06 98 PRO A O 1
ATOM 786 N N . GLN A 1 99 ? 0.668 -2.692 11.689 1.00 92.56 99 GLN A N 1
ATOM 787 C CA . GLN A 1 99 ? 1.949 -2.744 10.978 1.00 92.56 99 GLN A CA 1
ATOM 788 C C . GLN A 1 99 ? 1.824 -3.375 9.589 1.00 92.56 99 GLN A C 1
ATOM 790 O O . GLN A 1 99 ? 2.494 -2.938 8.647 1.00 92.56 99 GLN A O 1
ATOM 795 N N . PHE A 1 100 ? 0.935 -4.359 9.445 1.00 91.38 100 PHE A N 1
ATOM 796 C CA . PHE A 1 100 ? 0.653 -5.009 8.167 1.00 91.38 100 PHE A CA 1
ATOM 797 C C . PHE A 1 100 ? -0.061 -4.091 7.156 1.00 91.38 100 PHE A C 1
ATOM 799 O O . PHE A 1 100 ? -0.112 -4.424 5.972 1.00 91.38 100 PHE A O 1
ATOM 806 N N . CYS A 1 101 ? -0.596 -2.943 7.592 1.00 90.12 101 CYS A N 1
ATOM 807 C CA . CYS A 1 101 ? -1.246 -1.948 6.746 1.00 90.12 101 CYS A CA 1
ATOM 808 C C . CYS A 1 101 ? -0.487 -0.616 6.755 1.00 90.12 101 CYS A C 1
ATOM 810 O O . CYS A 1 101 ? -0.839 0.328 7.463 1.00 90.12 101 CYS A O 1
ATOM 812 N N . ASN A 1 102 ? 0.567 -0.528 5.947 1.00 87.94 102 ASN A N 1
ATOM 813 C CA . ASN A 1 102 ? 1.404 0.664 5.845 1.00 87.94 102 ASN A CA 1
ATOM 814 C C . ASN A 1 102 ? 1.520 1.156 4.395 1.00 87.94 102 ASN A C 1
ATOM 816 O O . ASN A 1 102 ? 1.166 0.441 3.459 1.00 87.94 102 ASN A O 1
ATOM 820 N N . ASN A 1 103 ? 2.082 2.356 4.222 1.00 83.44 103 ASN A N 1
ATOM 821 C CA . ASN A 1 103 ? 2.225 2.994 2.912 1.00 83.44 103 ASN A CA 1
ATOM 822 C C . ASN A 1 103 ? 2.973 2.119 1.900 1.00 83.44 103 ASN A C 1
ATOM 824 O O . ASN A 1 103 ? 2.579 2.057 0.750 1.00 83.44 103 ASN A O 1
ATOM 828 N N . SER A 1 104 ? 4.016 1.389 2.307 1.00 82.19 104 SER A N 1
ATOM 829 C CA . SER A 1 104 ? 4.765 0.544 1.364 1.00 82.19 104 SER A CA 1
ATOM 830 C C . SER A 1 104 ? 3.929 -0.608 0.794 1.00 82.19 104 SER A C 1
ATOM 832 O O . SER A 1 104 ? 4.133 -1.012 -0.349 1.00 82.19 104 SER A O 1
ATOM 834 N N . VAL A 1 105 ? 2.968 -1.105 1.578 1.00 85.31 105 VAL A N 1
ATOM 835 C CA . VAL A 1 105 ? 2.047 -2.175 1.182 1.00 85.31 105 VAL A CA 1
ATOM 836 C C . VAL A 1 105 ? 0.876 -1.609 0.373 1.00 85.31 105 VAL A C 1
ATOM 838 O O . VAL A 1 105 ? 0.447 -2.237 -0.591 1.00 85.31 105 VAL A O 1
ATOM 841 N N . THR A 1 106 ? 0.371 -0.425 0.736 1.00 87.38 106 THR A N 1
ATOM 842 C CA . THR A 1 106 ? -0.774 0.223 0.074 1.00 87.38 106 THR A CA 1
ATOM 843 C C . THR A 1 106 ? -0.401 1.042 -1.161 1.00 87.38 106 THR A C 1
ATOM 845 O O . THR A 1 106 ? -1.297 1.396 -1.927 1.00 87.38 106 THR A O 1
ATOM 848 N N . THR A 1 107 ? 0.880 1.334 -1.403 1.00 88.19 107 THR A N 1
ATOM 849 C CA . THR A 1 107 ? 1.309 2.014 -2.630 1.00 88.19 107 THR A CA 1
ATOM 850 C C . THR A 1 107 ? 1.105 1.109 -3.839 1.00 88.19 107 THR A C 1
ATOM 852 O O . THR A 1 107 ? 1.640 0.001 -3.925 1.00 88.19 107 THR A O 1
ATOM 855 N N . GLN A 1 108 ? 0.347 1.629 -4.799 1.00 89.19 108 GLN A N 1
ATOM 856 C CA . GLN A 1 108 ? 0.022 0.969 -6.049 1.00 89.19 108 GLN A CA 1
ATOM 857 C C . GLN A 1 108 ? 0.683 1.704 -7.215 1.00 89.19 108 GLN A C 1
ATOM 859 O O . GLN A 1 108 ? 0.431 2.886 -7.435 1.00 89.19 108 GLN A O 1
ATOM 864 N N . TYR A 1 109 ? 1.471 0.980 -8.003 1.00 88.94 109 TYR A N 1
ATOM 865 C CA . TYR A 1 109 ? 2.042 1.467 -9.251 1.00 88.94 109 TYR A CA 1
ATOM 866 C C . TYR A 1 109 ? 1.222 0.932 -10.417 1.00 88.94 109 TYR A C 1
ATOM 868 O O . TYR A 1 109 ? 1.083 -0.281 -10.594 1.00 88.94 109 TYR A O 1
ATOM 876 N N . VAL A 1 110 ? 0.645 1.838 -11.198 1.00 89.31 110 VAL A N 1
ATOM 877 C CA . VAL A 1 110 ? -0.147 1.492 -12.378 1.00 89.31 110 VAL A CA 1
ATOM 878 C C . VAL A 1 110 ? 0.751 1.609 -13.602 1.00 89.31 110 VAL A C 1
ATOM 880 O O . VAL A 1 110 ? 1.232 2.695 -13.918 1.00 89.31 110 VAL A O 1
ATOM 883 N N . PHE A 1 111 ? 0.975 0.486 -14.275 1.00 89.50 111 PHE A N 1
ATOM 884 C CA . PHE A 1 111 ? 1.736 0.397 -15.517 1.00 89.50 111 PHE A CA 1
ATOM 885 C C . PHE A 1 111 ? 0.809 0.056 -16.682 1.00 89.50 111 PHE A C 1
ATOM 887 O O . PHE A 1 111 ? -0.357 -0.303 -16.495 1.00 89.50 111 PHE A O 1
ATOM 894 N N . ASP A 1 112 ? 1.332 0.154 -17.902 1.00 85.38 112 ASP A N 1
ATOM 895 C CA . ASP A 1 112 ? 0.573 -0.224 -19.086 1.00 85.38 112 ASP A CA 1
ATOM 896 C C . ASP A 1 112 ? 0.255 -1.731 -19.063 1.00 85.38 112 ASP A C 1
ATOM 898 O O . ASP A 1 112 ? 1.140 -2.589 -19.099 1.00 85.38 112 ASP A O 1
ATOM 902 N N . GLY A 1 113 ? -1.030 -2.054 -18.920 1.00 85.06 113 GLY A N 1
ATOM 903 C CA . GLY A 1 113 ? -1.540 -3.424 -18.870 1.00 85.06 113 GLY A CA 1
ATOM 904 C C . GLY A 1 113 ? -1.441 -4.146 -17.519 1.00 85.06 113 GLY A C 1
ATOM 905 O O . GLY A 1 113 ? -1.947 -5.267 -17.415 1.00 85.06 113 GLY A O 1
ATOM 906 N N . CYS A 1 114 ? -0.848 -3.558 -16.473 1.00 91.06 114 CYS A N 1
ATOM 907 C CA . CYS A 1 114 ? -0.806 -4.205 -15.158 1.00 91.06 114 CYS A CA 1
ATOM 908 C C . CYS A 1 114 ? -0.612 -3.256 -13.976 1.00 91.06 114 CYS A C 1
ATOM 910 O O . CYS A 1 114 ? -0.317 -2.073 -14.112 1.00 91.06 114 CYS A O 1
ATOM 912 N N . ILE A 1 115 ? -0.775 -3.811 -12.781 1.00 91.00 115 ILE A N 1
ATOM 913 C CA . ILE A 1 115 ? -0.627 -3.111 -11.512 1.00 91.00 115 ILE A CA 1
ATOM 914 C C . ILE A 1 115 ? 0.441 -3.810 -10.684 1.00 91.00 115 ILE A C 1
ATOM 916 O O . ILE A 1 115 ? 0.469 -5.036 -10.610 1.00 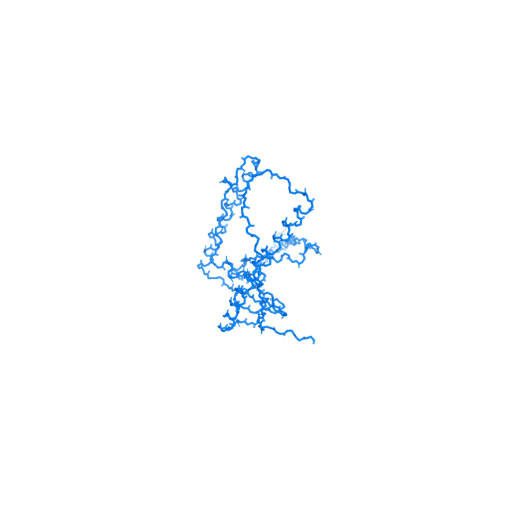91.00 115 ILE A O 1
ATOM 920 N N . VAL A 1 116 ? 1.287 -3.032 -10.020 1.00 92.06 116 VAL A N 1
ATOM 921 C CA . VAL A 1 116 ? 2.296 -3.532 -9.093 1.00 92.06 116 VAL A CA 1
ATOM 922 C C . VAL A 1 116 ? 2.051 -2.950 -7.706 1.00 92.06 116 VAL A C 1
ATOM 924 O O . VAL A 1 116 ? 2.040 -1.736 -7.537 1.00 92.06 116 VAL A O 1
ATOM 927 N N . GLN A 1 117 ? 1.868 -3.807 -6.703 1.00 89.75 117 GLN A N 1
ATOM 928 C CA . GLN A 1 117 ? 1.801 -3.410 -5.290 1.00 89.75 117 GLN A CA 1
ATOM 929 C C . GLN A 1 117 ? 2.381 -4.512 -4.406 1.00 89.75 117 GLN A C 1
ATOM 931 O O . GLN A 1 117 ? 2.303 -5.685 -4.771 1.00 89.75 117 GLN A O 1
ATOM 936 N N . ASP A 1 118 ? 2.964 -4.152 -3.261 1.00 90.06 118 ASP A N 1
ATOM 937 C CA . ASP A 1 118 ? 3.585 -5.103 -2.322 1.00 90.06 118 ASP A CA 1
ATOM 938 C C . ASP A 1 118 ? 4.484 -6.148 -3.022 1.00 90.06 118 ASP A C 1
ATOM 940 O O . ASP A 1 118 ? 4.401 -7.352 -2.779 1.00 90.06 118 ASP A O 1
ATOM 944 N N . LYS A 1 119 ? 5.311 -5.686 -3.973 1.00 92.25 119 LYS A N 1
ATOM 945 C CA . LYS A 1 119 ? 6.226 -6.518 -4.783 1.00 92.25 119 LYS A CA 1
ATOM 946 C C . LYS A 1 119 ? 5.526 -7.608 -5.610 1.00 92.25 119 LYS A C 1
ATOM 948 O O . LYS A 1 119 ? 6.128 -8.632 -5.936 1.00 92.25 119 LYS A O 1
ATOM 953 N N . ARG A 1 120 ? 4.257 -7.404 -5.960 1.00 92.88 120 ARG A N 1
ATOM 954 C CA . ARG A 1 120 ? 3.431 -8.345 -6.726 1.00 92.88 120 ARG A CA 1
ATOM 955 C C . ARG A 1 120 ? 2.813 -7.674 -7.930 1.00 92.88 120 ARG A C 1
ATOM 957 O O . ARG A 1 120 ? 2.364 -6.537 -7.843 1.00 92.88 120 ARG A O 1
ATOM 964 N N . VAL A 1 121 ? 2.766 -8.417 -9.026 1.00 94.06 121 VAL A N 1
ATOM 965 C CA . VAL A 1 121 ? 2.168 -8.015 -10.296 1.00 94.06 121 VAL A CA 1
ATOM 966 C C . VAL A 1 121 ? 0.747 -8.558 -10.375 1.00 94.06 121 VAL A C 1
ATOM 968 O O . VAL A 1 121 ? 0.517 -9.747 -10.138 1.00 94.06 121 VAL A O 1
ATOM 971 N N . TYR A 1 122 ? -0.189 -7.701 -10.766 1.00 91.62 122 TYR A N 1
ATOM 972 C CA . TYR A 1 122 ? -1.597 -8.011 -10.961 1.00 91.62 122 TYR A CA 1
ATOM 973 C C . TYR A 1 122 ? -2.039 -7.633 -12.375 1.00 91.62 122 TYR A C 1
ATOM 975 O O . TYR A 1 122 ? -1.768 -6.528 -12.843 1.00 91.62 122 TYR A O 1
ATOM 983 N N . ILE A 1 123 ? -2.757 -8.535 -13.044 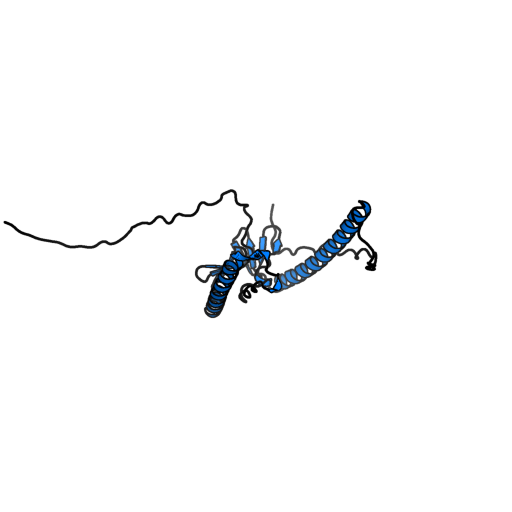1.00 92.12 123 ILE A N 1
ATOM 984 C CA . ILE A 1 123 ? -3.298 -8.336 -14.395 1.00 92.12 123 ILE A CA 1
ATOM 985 C C . ILE A 1 123 ? -4.814 -8.524 -14.330 1.00 92.12 123 ILE A C 1
ATOM 987 O O . ILE A 1 123 ? -5.302 -9.569 -13.897 1.00 92.12 123 ILE A O 1
ATOM 991 N N . GLY A 1 124 ? -5.569 -7.494 -14.724 1.00 86.25 124 GLY A N 1
ATOM 992 C CA . GLY A 1 124 ? -7.036 -7.539 -14.742 1.00 86.25 124 GLY A CA 1
ATOM 993 C C . GLY A 1 124 ? -7.667 -7.933 -13.401 1.00 86.25 124 GLY A C 1
ATOM 994 O O . GLY A 1 124 ? -8.623 -8.704 -13.386 1.00 86.25 124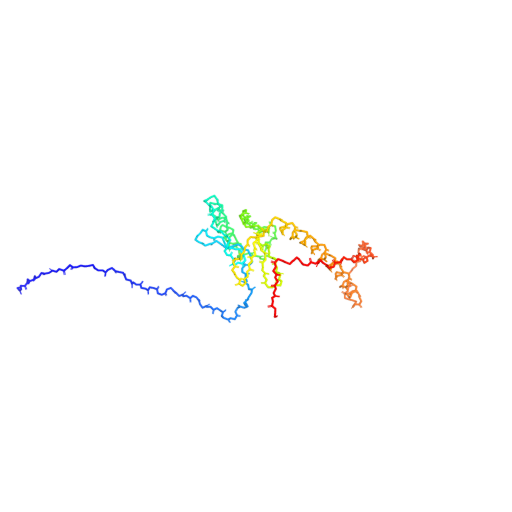 GLY A O 1
ATOM 995 N N . GLY A 1 125 ? -7.105 -7.486 -12.273 1.00 83.50 125 GLY A N 1
ATOM 996 C CA . GLY A 1 125 ? -7.616 -7.840 -10.943 1.00 83.50 125 GLY A CA 1
ATOM 997 C C . GLY A 1 125 ? -6.957 -9.066 -10.293 1.00 83.50 125 GLY A C 1
ATOM 998 O O . GLY A 1 125 ? -7.126 -9.280 -9.096 1.00 83.50 125 GLY A O 1
ATOM 999 N N . ASN A 1 126 ? -6.201 -9.872 -11.044 1.00 89.50 126 ASN A N 1
ATOM 1000 C CA . ASN A 1 126 ? -5.705 -11.171 -10.581 1.00 89.50 126 ASN A CA 1
ATOM 1001 C C . ASN A 1 126 ? -4.199 -11.157 -10.337 1.00 89.50 126 ASN A C 1
ATOM 1003 O O . ASN A 1 126 ? -3.452 -10.570 -11.117 1.00 89.50 126 ASN A O 1
ATOM 1007 N N . PHE A 1 127 ? -3.752 -11.847 -9.285 1.00 92.75 127 PHE A N 1
ATOM 1008 C CA . PHE A 1 127 ? -2.329 -12.066 -9.030 1.00 92.75 127 PHE A CA 1
ATOM 1009 C C . PHE A 1 127 ? -1.692 -12.832 -10.196 1.00 92.75 127 PHE A C 1
ATOM 1011 O O . PHE A 1 127 ? -2.152 -13.917 -10.551 1.00 92.75 127 PHE A O 1
ATOM 1018 N N . ALA A 1 128 ? -0.632 -12.267 -10.773 1.00 93.75 128 ALA A N 1
ATOM 1019 C CA . ALA A 1 128 ? 0.119 -12.878 -11.862 1.00 93.75 128 ALA A CA 1
ATOM 1020 C C . ALA A 1 128 ? 1.414 -13.525 -11.357 1.00 93.75 128 ALA A C 1
ATOM 1022 O O . ALA A 1 128 ? 1.666 -14.698 -11.626 1.00 93.75 128 ALA A O 1
ATOM 1023 N N . ARG A 1 129 ? 2.244 -12.764 -10.633 1.00 95.00 129 ARG A N 1
ATOM 1024 C CA . ARG A 1 129 ? 3.529 -13.225 -10.083 1.00 95.00 129 ARG A CA 1
ATOM 1025 C C . ARG A 1 129 ? 4.091 -12.243 -9.058 1.00 95.00 129 ARG A C 1
ATOM 1027 O O . ARG A 1 129 ? 3.677 -11.088 -8.997 1.00 95.00 129 ARG A O 1
ATOM 1034 N N . ASN A 1 130 ? 5.093 -12.687 -8.309 1.00 95.25 130 ASN A N 1
ATOM 1035 C CA . ASN A 1 130 ? 5.951 -11.790 -7.538 1.00 95.25 130 ASN A CA 1
ATOM 1036 C C . ASN A 1 130 ? 6.978 -11.115 -8.464 1.00 95.25 130 ASN A C 1
ATOM 1038 O O . ASN A 1 130 ? 7.369 -11.687 -9.489 1.00 95.25 130 ASN A O 1
ATOM 1042 N N . LEU A 1 131 ? 7.419 -9.917 -8.090 1.00 94.75 131 LEU A N 1
ATOM 1043 C CA . LEU A 1 131 ? 8.602 -9.292 -8.672 1.00 94.75 131 LEU A CA 1
ATOM 1044 C C . LEU A 1 131 ? 9.863 -10.058 -8.260 1.00 94.75 131 LEU A C 1
ATOM 1046 O O . LEU A 1 131 ? 9.944 -10.599 -7.152 1.00 94.75 131 LEU A O 1
ATOM 1050 N N . THR A 1 132 ? 10.857 -10.080 -9.140 1.00 96.06 132 THR A N 1
ATOM 1051 C CA . THR A 1 132 ? 12.214 -10.513 -8.795 1.00 96.06 132 THR A CA 1
ATOM 1052 C C . THR A 1 132 ? 12.924 -9.442 -7.961 1.00 96.06 132 THR A C 1
ATOM 1054 O O . THR A 1 132 ? 12.465 -8.306 -7.863 1.00 96.06 132 THR A O 1
ATOM 1057 N N . LEU A 1 133 ? 14.055 -9.789 -7.340 1.00 95.81 133 LEU A N 1
ATOM 1058 C CA . LEU A 1 133 ? 14.836 -8.824 -6.554 1.00 95.81 133 LEU A CA 1
ATOM 1059 C C . LEU A 1 133 ? 15.304 -7.638 -7.410 1.00 95.81 133 LEU A C 1
ATOM 1061 O O . LEU A 1 133 ? 15.136 -6.493 -6.996 1.00 95.81 133 LEU A O 1
ATOM 1065 N N . ASP A 1 134 ? 15.782 -7.914 -8.622 1.00 96.06 134 ASP A N 1
ATOM 1066 C CA . ASP A 1 134 ? 16.223 -6.887 -9.569 1.00 96.06 134 ASP A CA 1
ATOM 1067 C C . ASP A 1 134 ? 15.058 -5.976 -9.998 1.00 96.06 134 ASP A C 1
ATOM 1069 O O . ASP A 1 134 ? 15.214 -4.763 -10.114 1.00 96.06 134 ASP A O 1
ATOM 1073 N N . GLU A 1 135 ? 13.857 -6.530 -10.196 1.00 95.38 135 GLU A N 1
ATOM 1074 C CA . GLU A 1 135 ? 12.664 -5.738 -10.524 1.00 95.38 135 GLU A CA 1
ATOM 1075 C C . GLU A 1 135 ? 12.200 -4.866 -9.349 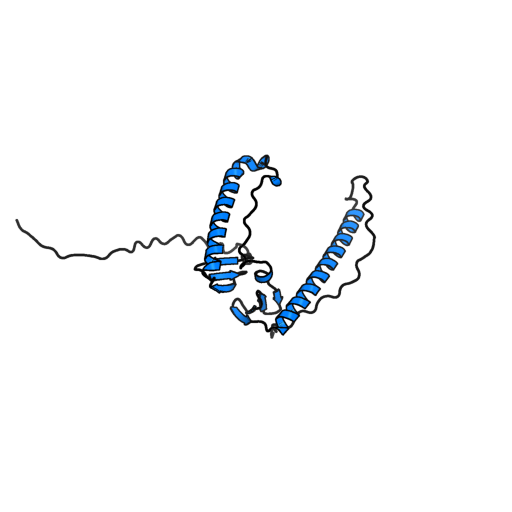1.00 95.38 135 GLU A C 1
ATOM 1077 O O . GLU A 1 135 ? 11.709 -3.757 -9.556 1.00 95.38 135 GLU A O 1
ATOM 1082 N N . VAL A 1 136 ? 12.366 -5.336 -8.108 1.00 94.62 136 VAL A N 1
ATOM 1083 C CA . VAL A 1 136 ? 12.087 -4.527 -6.913 1.00 94.62 136 VAL A CA 1
ATOM 1084 C C . VAL A 1 136 ? 13.048 -3.342 -6.829 1.00 94.62 136 VAL A C 1
ATOM 1086 O O . VAL A 1 136 ? 12.607 -2.236 -6.524 1.00 94.62 136 VAL A O 1
ATOM 1089 N N . GLU A 1 137 ? 14.331 -3.542 -7.131 1.00 95.12 137 GLU A N 1
ATOM 1090 C CA . GLU A 1 137 ? 15.313 -2.452 -7.185 1.00 95.12 137 GLU A CA 1
ATOM 1091 C C . GLU A 1 137 ? 14.975 -1.445 -8.296 1.00 95.12 137 GLU A C 1
ATOM 1093 O O . GLU A 1 137 ? 14.967 -0.235 -8.059 1.00 95.12 137 GLU A O 1
ATOM 1098 N N . GLN A 1 138 ? 14.595 -1.926 -9.485 1.00 94.56 138 GLN A N 1
ATOM 1099 C CA . GLN A 1 138 ? 14.122 -1.065 -10.575 1.00 94.56 138 GLN A CA 1
ATOM 1100 C C . GLN A 1 138 ? 12.895 -0.244 -10.168 1.00 94.56 138 GLN A C 1
ATOM 1102 O O . GLN A 1 138 ? 12.828 0.947 -10.473 1.00 94.56 138 GLN A O 1
ATOM 1107 N N . LEU A 1 139 ? 11.941 -0.857 -9.460 1.00 92.12 139 LEU A N 1
ATOM 1108 C CA . LEU A 1 139 ? 10.747 -0.170 -8.979 1.00 92.12 139 LEU A CA 1
ATOM 1109 C C . LEU A 1 139 ? 11.093 0.931 -7.968 1.00 92.12 139 LEU A C 1
ATOM 1111 O O . LEU A 1 139 ? 10.525 2.014 -8.050 1.00 92.12 139 LEU A O 1
ATOM 1115 N N . GLN A 1 140 ? 12.029 0.677 -7.048 1.00 92.06 140 GLN A N 1
ATOM 1116 C CA . GLN A 1 140 ? 12.471 1.666 -6.055 1.00 92.06 140 GLN A CA 1
ATOM 1117 C C . GLN A 1 140 ? 13.189 2.855 -6.699 1.00 92.06 140 GLN A C 1
ATOM 1119 O O . GLN A 1 140 ? 12.942 4.007 -6.344 1.00 92.06 140 GLN A O 1
ATOM 1124 N N . ASN A 1 141 ? 14.060 2.586 -7.671 1.00 93.81 141 ASN A N 1
ATOM 1125 C CA . ASN A 1 141 ? 14.746 3.643 -8.405 1.00 93.81 141 ASN A CA 1
ATOM 1126 C C . ASN A 1 141 ? 13.742 4.481 -9.215 1.00 93.81 141 ASN A C 1
ATOM 1128 O O . ASN A 1 141 ? 13.766 5.709 -9.172 1.00 93.81 141 ASN A O 1
ATOM 1132 N N . TYR A 1 142 ? 12.796 3.818 -9.884 1.00 91.06 142 TYR A N 1
ATOM 1133 C CA . TYR A 1 142 ? 11.719 4.497 -10.596 1.00 91.06 142 TYR A CA 1
ATOM 1134 C C . TYR A 1 142 ? 10.867 5.367 -9.662 1.00 91.06 142 TYR A C 1
ATOM 1136 O O . TYR A 1 142 ? 10.632 6.530 -9.983 1.00 91.06 142 TYR A O 1
ATOM 1144 N N . SER A 1 143 ? 10.453 4.857 -8.493 1.00 88.94 143 SER A N 1
ATOM 1145 C CA . SER A 1 143 ? 9.647 5.635 -7.543 1.00 88.94 143 SER A CA 1
ATOM 1146 C C . SER A 1 143 ? 10.372 6.887 -7.055 1.00 88.94 143 SER A C 1
ATOM 1148 O O . SER A 1 143 ? 9.767 7.950 -7.002 1.00 88.94 143 SER A O 1
ATOM 1150 N N . GLN A 1 144 ? 11.679 6.795 -6.788 1.00 90.56 144 GLN A N 1
ATOM 1151 C CA . GLN A 1 144 ? 12.463 7.959 -6.378 1.00 90.56 144 GLN A CA 1
ATOM 1152 C C . GLN A 1 144 ? 12.517 9.029 -7.479 1.00 90.56 144 GLN A C 1
ATOM 1154 O O . GLN A 1 144 ? 12.328 10.213 -7.205 1.00 90.56 144 GLN A O 1
ATOM 1159 N N . GLN A 1 145 ? 12.742 8.626 -8.732 1.00 90.12 145 GLN A N 1
ATOM 1160 C CA . GLN A 1 145 ? 12.782 9.576 -9.847 1.00 90.12 145 GLN A CA 1
ATOM 1161 C C . GLN A 1 145 ? 11.411 10.221 -10.105 1.00 90.12 145 GLN A C 1
ATOM 1163 O O . GLN A 1 145 ? 11.343 11.392 -10.479 1.00 90.12 145 GLN A O 1
ATOM 1168 N N . VAL A 1 146 ? 10.318 9.477 -9.895 1.00 86.88 146 VAL A N 1
ATOM 1169 C CA . VAL A 1 146 ? 8.953 10.024 -9.944 1.00 86.88 146 VAL A CA 1
ATOM 1170 C C . VAL A 1 146 ? 8.755 11.068 -8.851 1.00 86.88 146 VAL A C 1
ATOM 1172 O O . VAL A 1 146 ? 8.326 12.171 -9.175 1.00 86.88 146 VAL A O 1
ATOM 1175 N N . ASP A 1 147 ? 9.134 10.783 -7.603 1.00 89.06 147 ASP A N 1
ATOM 1176 C CA . ASP A 1 147 ? 8.997 11.733 -6.492 1.00 89.06 147 ASP A CA 1
ATOM 1177 C C . ASP A 1 147 ? 9.756 13.046 -6.765 1.00 89.06 147 ASP A C 1
ATOM 1179 O O . ASP A 1 147 ? 9.233 14.143 -6.550 1.00 89.06 147 ASP A O 1
ATOM 1183 N N . GLU A 1 148 ? 10.984 12.956 -7.282 1.00 90.69 148 GLU A N 1
ATOM 1184 C CA . GLU A 1 148 ? 11.795 14.120 -7.661 1.00 90.69 148 GLU A CA 1
ATOM 1185 C C . GLU A 1 148 ? 11.141 14.926 -8.797 1.00 90.69 148 GLU A C 1
ATOM 1187 O O . GLU A 1 148 ? 11.072 16.162 -8.747 1.00 90.69 148 GLU A O 1
ATOM 1192 N N . TYR A 1 149 ? 10.608 14.235 -9.807 1.00 87.44 149 TYR A N 1
ATOM 1193 C CA . TYR A 1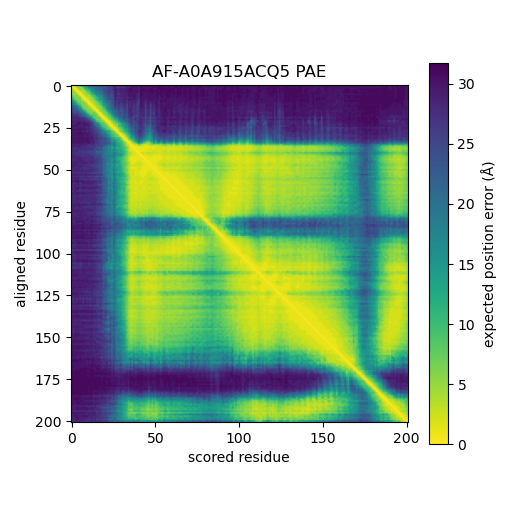 149 ? 9.901 14.860 -10.921 1.00 87.44 149 TYR A CA 1
ATOM 1194 C C . TYR A 1 149 ? 8.592 15.532 -10.473 1.00 87.44 149 TYR A C 1
ATOM 1196 O O . TYR A 1 149 ? 8.303 16.664 -10.869 1.00 87.44 149 TYR A O 1
ATOM 1204 N N . GLU A 1 150 ? 7.814 14.894 -9.600 1.00 87.19 150 GLU A N 1
ATOM 1205 C CA . GLU A 1 150 ? 6.583 15.459 -9.045 1.00 87.19 150 GLU A CA 1
ATOM 1206 C C . GLU A 1 150 ? 6.858 16.717 -8.217 1.00 87.19 150 GLU A C 1
ATOM 1208 O O . GLU A 1 150 ? 6.154 17.722 -8.361 1.00 87.19 150 GLU A O 1
ATOM 1213 N N . GLN A 1 151 ? 7.916 16.713 -7.401 1.00 89.44 151 GLN A N 1
ATOM 1214 C CA . GLN A 1 151 ? 8.346 17.897 -6.654 1.00 89.44 151 GLN A CA 1
ATOM 1215 C C . GLN A 1 151 ? 8.723 19.050 -7.590 1.00 89.44 151 GLN A C 1
ATOM 1217 O O . GLN A 1 151 ? 8.319 20.195 -7.352 1.00 89.44 151 GLN A O 1
ATOM 1222 N N . TYR A 1 152 ? 9.437 18.754 -8.678 1.00 89.31 152 TYR A N 1
ATOM 1223 C CA . TYR A 1 152 ? 9.775 19.730 -9.711 1.00 89.31 152 TYR A CA 1
ATOM 1224 C C . TYR A 1 152 ? 8.526 20.338 -10.370 1.00 89.31 152 TYR A C 1
ATOM 1226 O O . TYR A 1 152 ? 8.407 21.566 -10.469 1.00 89.31 152 TYR A O 1
ATOM 1234 N N . ILE A 1 153 ? 7.565 19.504 -10.780 1.00 89.25 153 ILE A N 1
ATOM 1235 C CA . ILE A 1 153 ? 6.310 19.964 -11.389 1.00 89.25 153 ILE A CA 1
ATOM 1236 C C . ILE A 1 153 ? 5.501 20.796 -10.392 1.00 89.25 153 ILE A C 1
ATOM 1238 O O . ILE A 1 153 ? 5.032 21.884 -10.731 1.00 89.25 153 ILE A O 1
ATOM 1242 N N . ALA A 1 154 ? 5.389 20.350 -9.140 1.00 87.69 154 ALA A N 1
ATOM 1243 C CA . ALA A 1 154 ? 4.676 21.077 -8.099 1.00 87.69 154 ALA A CA 1
ATOM 1244 C C . ALA A 1 154 ? 5.322 22.442 -7.795 1.00 87.69 154 ALA A C 1
ATOM 1246 O O . ALA A 1 154 ? 4.612 23.424 -7.569 1.00 87.69 154 ALA A O 1
ATOM 1247 N N . ALA A 1 155 ? 6.654 22.537 -7.795 1.00 87.56 155 ALA A N 1
ATOM 1248 C CA . ALA A 1 155 ? 7.367 23.803 -7.627 1.00 87.56 155 ALA A CA 1
ATOM 1249 C C . ALA A 1 155 ? 7.129 24.747 -8.817 1.00 87.56 155 ALA A C 1
ATOM 1251 O O . ALA A 1 155 ? 6.778 25.915 -8.624 1.00 87.56 155 ALA A O 1
ATOM 1252 N N . THR A 1 156 ? 7.235 24.221 -10.039 1.00 86.56 156 THR A N 1
ATOM 1253 C CA . THR A 1 156 ? 6.986 24.962 -11.284 1.00 86.56 156 THR A CA 1
ATOM 1254 C C . THR A 1 156 ? 5.557 25.508 -11.341 1.00 86.56 156 THR A C 1
ATOM 1256 O O . THR A 1 156 ? 5.349 26.696 -11.593 1.00 86.56 156 THR A O 1
ATOM 1259 N N . LEU A 1 157 ? 4.556 24.682 -11.019 1.00 86.88 157 LEU A N 1
ATOM 1260 C CA . LEU A 1 157 ? 3.151 25.095 -10.990 1.00 86.88 157 LEU A CA 1
ATOM 1261 C C . LEU A 1 157 ? 2.879 26.164 -9.929 1.00 86.88 157 LEU A C 1
ATOM 1263 O O . LEU A 1 157 ? 2.141 27.111 -10.199 1.00 86.88 157 LEU A O 1
ATOM 1267 N N . ARG A 1 158 ? 3.498 26.073 -8.743 1.00 84.56 158 ARG A N 1
ATOM 1268 C CA . ARG A 1 158 ? 3.385 27.116 -7.706 1.00 84.56 158 ARG A CA 1
ATOM 1269 C C . ARG A 1 158 ? 3.940 28.459 -8.189 1.00 84.56 158 ARG A C 1
ATOM 1271 O O . ARG A 1 158 ? 3.306 29.497 -7.975 1.00 84.56 158 ARG A O 1
ATOM 1278 N N . GLN A 1 159 ? 5.084 28.461 -8.873 1.00 83.50 159 GLN A N 1
ATOM 1279 C CA . GLN A 1 159 ? 5.648 29.675 -9.479 1.00 83.50 159 GLN A CA 1
ATOM 1280 C C . GLN A 1 159 ? 4.737 30.242 -10.583 1.00 83.50 159 GLN A C 1
ATOM 1282 O O . GLN A 1 159 ? 4.488 31.450 -10.638 1.00 83.50 159 GLN A O 1
ATOM 1287 N N . GLN A 1 160 ? 4.165 29.387 -11.431 1.00 83.69 160 GLN A N 1
ATOM 1288 C CA . GLN A 1 160 ? 3.265 29.834 -12.494 1.00 83.69 160 GLN A CA 1
ATOM 1289 C C . GLN A 1 160 ? 1.929 30.368 -11.948 1.00 83.69 160 GLN A C 1
ATOM 1291 O O . GLN A 1 160 ? 1.443 31.402 -12.400 1.00 83.69 160 GLN A O 1
ATOM 1296 N N . MET A 1 161 ? 1.348 29.726 -10.933 1.00 84.00 161 MET A N 1
ATOM 1297 C CA . MET A 1 161 ? 0.126 30.218 -10.292 1.00 84.00 161 MET A CA 1
ATOM 1298 C C . MET A 1 161 ? 0.374 31.536 -9.559 1.00 84.00 161 MET A C 1
ATOM 1300 O O . MET A 1 161 ? -0.382 32.483 -9.744 1.00 84.00 161 MET A O 1
ATOM 1304 N N . SER A 1 162 ? 1.441 31.643 -8.764 1.00 75.50 162 SER A N 1
ATOM 1305 C CA . SER A 1 162 ? 1.766 32.889 -8.050 1.00 75.50 162 SER A CA 1
ATOM 1306 C C . SER A 1 162 ? 2.008 34.075 -8.994 1.00 75.50 162 SER A C 1
ATOM 1308 O O . SER A 1 162 ? 1.524 35.178 -8.727 1.00 75.50 162 SER A O 1
ATOM 1310 N N . SER A 1 163 ? 2.688 33.859 -10.124 1.00 78.19 163 SER A N 1
ATOM 1311 C CA . SER A 1 163 ? 2.869 34.892 -11.153 1.00 78.19 163 SER A CA 1
ATOM 1312 C C . SER A 1 163 ? 1.556 35.248 -11.858 1.00 78.19 163 SER A C 1
ATOM 1314 O O . SER A 1 163 ? 1.279 36.432 -12.052 1.00 78.19 163 SER A O 1
ATOM 1316 N N . PHE A 1 164 ? 0.700 34.265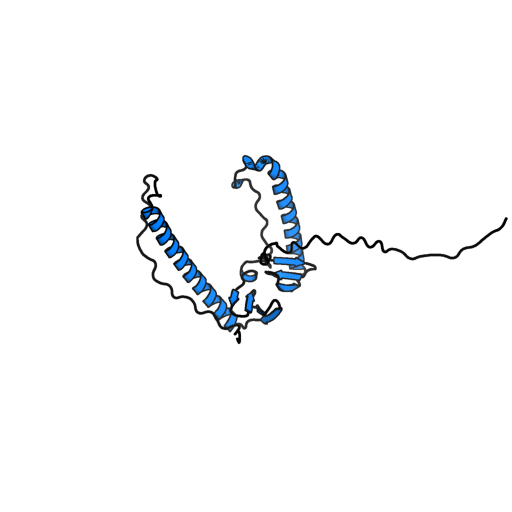 -12.149 1.00 82.19 164 PHE A N 1
ATOM 1317 C CA . PHE A 1 164 ? -0.636 34.483 -12.708 1.00 82.19 164 PHE A CA 1
ATOM 1318 C C . PHE A 1 164 ? -1.557 35.271 -11.759 1.00 82.19 164 PHE A C 1
ATOM 1320 O O . PHE A 1 164 ? -2.154 36.268 -12.165 1.00 82.19 164 PHE A O 1
ATOM 1327 N N . PHE A 1 165 ? -1.622 34.903 -10.475 1.00 77.25 165 PHE A N 1
ATOM 1328 C CA . PHE A 1 165 ? -2.412 35.617 -9.462 1.00 77.25 165 PHE A CA 1
ATOM 1329 C C . PHE A 1 165 ? -1.906 37.047 -9.219 1.00 77.25 165 PHE A C 1
ATOM 1331 O O . PHE A 1 165 ? -2.712 37.954 -8.993 1.00 77.25 165 PHE A O 1
ATOM 1338 N N . ARG A 1 166 ? -0.588 37.279 -9.319 1.00 74.25 166 ARG A N 1
ATOM 1339 C CA . ARG A 1 166 ? -0.001 38.628 -9.294 1.00 74.25 166 ARG A CA 1
ATOM 1340 C C . ARG A 1 166 ? -0.375 39.428 -10.548 1.00 74.25 166 ARG A C 1
ATOM 1342 O O . ARG A 1 166 ? -0.760 40.587 -10.422 1.00 74.25 166 ARG A O 1
ATOM 1349 N N . GLY A 1 167 ? -0.308 38.816 -11.732 1.00 74.44 167 GLY A N 1
ATOM 1350 C CA . GLY A 1 167 ? -0.673 39.442 -13.009 1.00 74.44 167 GLY A CA 1
ATOM 1351 C C . GLY A 1 167 ? -2.159 39.802 -13.122 1.00 74.44 167 GLY A C 1
ATOM 1352 O O . GLY A 1 167 ? -2.503 40.802 -13.745 1.00 74.44 167 GLY A O 1
ATOM 1353 N N . LEU A 1 168 ? -3.033 39.044 -12.455 1.00 77.31 168 LEU A N 1
ATOM 1354 C CA . LEU A 1 168 ? -4.467 39.330 -12.344 1.00 77.31 168 LEU A CA 1
ATOM 1355 C C . LEU A 1 168 ? -4.816 40.403 -11.299 1.00 77.31 168 LEU A C 1
ATOM 1357 O O . LEU A 1 168 ? -5.988 40.735 -11.140 1.00 77.31 168 LEU A O 1
ATOM 1361 N N . GLY A 1 169 ? -3.839 40.934 -10.555 1.00 63.06 169 GLY A N 1
ATOM 1362 C CA . GLY A 1 169 ? -4.076 41.972 -9.544 1.00 63.06 169 GLY A CA 1
ATOM 1363 C C . GLY A 1 169 ? -4.919 41.519 -8.343 1.00 63.06 169 GLY A C 1
ATOM 1364 O O . GLY A 1 169 ? -5.366 42.357 -7.562 1.00 63.06 169 GLY A O 1
ATOM 1365 N N . LEU A 1 170 ? -5.128 40.208 -8.174 1.00 69.19 170 LEU A N 1
ATOM 1366 C CA . LEU A 1 170 ? -5.910 39.625 -7.075 1.00 69.19 170 LEU A CA 1
ATOM 1367 C C . LEU A 1 170 ? -5.095 39.466 -5.779 1.00 69.19 170 LEU A C 1
ATOM 1369 O O . LEU A 1 170 ? -5.653 39.179 -4.724 1.00 69.19 170 LEU A O 1
ATOM 1373 N N . GLY A 1 171 ? -3.779 39.685 -5.831 1.00 60.06 171 GLY A N 1
ATOM 1374 C CA . GLY A 1 171 ? -2.900 39.694 -4.663 1.00 60.06 171 GLY A CA 1
ATOM 1375 C C . GLY A 1 171 ? -2.807 41.073 -4.007 1.00 60.06 171 GLY A C 1
ATOM 1376 O O . GLY A 1 171 ? -1.832 41.786 -4.224 1.00 60.06 171 GLY A O 1
ATOM 1377 N N . LYS A 1 172 ? -3.789 41.455 -3.184 1.00 55.97 172 LYS A N 1
ATOM 1378 C CA . LYS A 1 172 ? -3.634 42.548 -2.205 1.00 55.97 172 LYS A CA 1
ATOM 1379 C C . LYS A 1 172 ? -3.611 41.974 -0.788 1.00 55.97 172 LYS A C 1
ATOM 1381 O O . LYS A 1 172 ? -4.658 41.572 -0.298 1.00 55.97 172 LYS A O 1
ATOM 1386 N N . SER A 1 173 ? -2.461 42.019 -0.111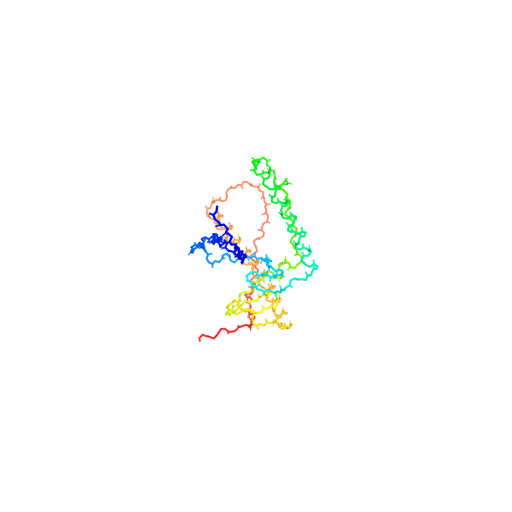 1.00 47.03 173 SER A N 1
ATOM 1387 C CA . SER A 1 173 ? -2.385 42.438 1.299 1.00 47.03 173 SER A CA 1
ATOM 1388 C C . SER A 1 173 ? -0.939 42.717 1.730 1.00 47.03 173 SER A C 1
ATOM 1390 O O . SER A 1 173 ? 0.009 42.189 1.160 1.00 47.03 173 SER A O 1
ATOM 1392 N N . ASN A 1 174 ? -0.823 43.608 2.709 1.00 44.25 174 ASN A N 1
ATOM 1393 C CA . ASN A 1 174 ? 0.334 44.392 3.127 1.00 44.25 174 ASN A CA 1
ATOM 1394 C C . ASN A 1 174 ? 1.584 43.598 3.550 1.00 44.25 174 ASN A C 1
ATOM 1396 O O . ASN A 1 174 ? 1.500 42.646 4.316 1.00 44.25 174 ASN A O 1
ATOM 1400 N N . ASN A 1 175 ? 2.737 44.115 3.106 1.00 51.75 175 ASN A N 1
ATOM 1401 C CA . ASN A 1 175 ? 4.077 44.070 3.704 1.00 51.75 175 ASN A CA 1
ATOM 1402 C C . ASN A 1 175 ? 4.346 42.986 4.761 1.00 51.75 175 ASN A C 1
ATOM 1404 O O . ASN A 1 175 ? 4.211 43.211 5.961 1.00 51.75 175 ASN A O 1
ATOM 1408 N N . THR A 1 176 ? 4.899 41.867 4.311 1.00 37.34 176 THR A N 1
ATOM 1409 C CA . THR A 1 176 ? 6.104 41.285 4.914 1.00 37.34 176 THR A CA 1
ATOM 1410 C C . THR A 1 176 ? 6.890 40.669 3.761 1.00 37.34 176 THR A C 1
ATOM 1412 O O . THR A 1 176 ? 6.377 39.794 3.065 1.00 37.34 176 THR A O 1
ATOM 1415 N N . GLU A 1 177 ? 8.086 41.198 3.496 1.00 46.69 177 GLU A N 1
ATOM 1416 C CA . GLU A 1 177 ? 9.056 40.609 2.573 1.00 46.69 177 GLU A CA 1
ATOM 1417 C C . GLU A 1 177 ? 9.326 39.162 2.995 1.00 46.69 177 GLU A C 1
ATOM 1419 O O . GLU A 1 177 ? 10.038 38.898 3.959 1.00 46.69 177 GLU A O 1
ATOM 1424 N N . MET A 1 178 ? 8.739 38.217 2.266 1.00 37.31 178 MET A N 1
ATOM 1425 C CA . MET A 1 178 ? 9.336 36.905 2.090 1.00 37.31 178 MET A CA 1
ATOM 1426 C C . MET A 1 178 ? 10.132 37.000 0.793 1.00 37.31 178 MET A C 1
ATOM 1428 O O . MET A 1 178 ? 9.564 36.972 -0.300 1.00 37.31 178 MET A O 1
ATOM 1432 N N . ASP A 1 179 ? 11.436 37.215 0.950 1.00 44.44 179 ASP A N 1
ATOM 1433 C CA . ASP A 1 179 ? 12.436 37.081 -0.102 1.00 44.44 179 ASP A CA 1
ATOM 1434 C C . ASP A 1 179 ? 12.295 35.683 -0.721 1.00 44.44 179 ASP A C 1
ATOM 1436 O O . ASP A 1 179 ? 12.630 34.670 -0.106 1.00 44.44 179 ASP A O 1
ATOM 1440 N N . LEU A 1 180 ? 11.672 35.616 -1.899 1.00 42.66 180 LEU A N 1
ATOM 1441 C CA . LEU A 1 180 ? 11.491 34.381 -2.646 1.00 42.66 180 LEU A CA 1
ATOM 1442 C C . LEU A 1 180 ? 12.296 34.508 -3.931 1.00 42.66 180 LEU A C 1
ATOM 1444 O O . LEU A 1 180 ? 11.816 35.032 -4.941 1.00 42.66 180 LEU A O 1
ATOM 1448 N N . SER A 1 181 ? 13.541 34.037 -3.849 1.00 39.34 181 SER A N 1
ATOM 1449 C CA . SER A 1 181 ? 14.467 33.882 -4.964 1.00 39.34 181 SER A CA 1
ATOM 1450 C C . SER A 1 181 ? 13.745 33.421 -6.225 1.00 39.34 181 SER A C 1
ATOM 1452 O O . SER A 1 181 ? 13.167 32.334 -6.299 1.00 39.34 181 SER A O 1
ATOM 1454 N N . THR A 1 182 ? 13.805 34.278 -7.242 1.00 47.81 182 THR A N 1
ATOM 1455 C CA . THR A 1 182 ? 13.425 33.956 -8.613 1.00 47.81 182 THR A CA 1
ATOM 1456 C C . THR A 1 182 ? 14.493 33.025 -9.170 1.00 47.81 182 THR A C 1
ATOM 1458 O O . THR A 1 182 ? 15.477 33.452 -9.766 1.00 47.81 182 THR A O 1
ATOM 1461 N N . THR A 1 183 ? 14.349 31.732 -8.920 1.00 47.88 183 THR A N 1
ATOM 1462 C CA . THR A 1 183 ? 15.128 30.711 -9.614 1.00 47.88 183 THR A CA 1
ATOM 1463 C C . THR A 1 183 ? 14.147 29.643 -10.051 1.00 47.88 183 THR A C 1
ATOM 1465 O O . THR A 1 183 ? 13.591 28.909 -9.234 1.00 47.88 183 THR A O 1
ATOM 1468 N N . THR A 1 184 ? 13.859 29.624 -11.352 1.00 52.91 184 THR A N 1
ATOM 1469 C CA . THR A 1 184 ? 13.170 28.505 -11.990 1.00 52.91 184 THR A CA 1
ATOM 1470 C C . THR A 1 184 ? 13.964 27.244 -11.648 1.00 52.91 184 THR A C 1
ATOM 1472 O O . THR A 1 184 ? 15.174 27.230 -11.904 1.00 52.91 184 THR A O 1
ATOM 1475 N N . PRO A 1 185 ? 13.350 26.221 -11.028 1.00 61.97 185 PRO A N 1
ATOM 1476 C CA . PRO A 1 185 ? 14.067 25.000 -10.709 1.00 61.97 185 PRO A CA 1
ATOM 1477 C C . PRO A 1 185 ? 14.647 24.388 -11.993 1.00 61.97 185 PRO A C 1
ATOM 1479 O O . PRO A 1 185 ? 14.063 24.515 -13.074 1.00 61.97 185 PRO A O 1
ATOM 1482 N N . ALA A 1 186 ? 15.826 23.769 -11.893 1.00 71.38 186 ALA A N 1
ATOM 1483 C CA . ALA A 1 186 ? 16.460 23.120 -13.035 1.00 71.38 186 ALA A CA 1
ATOM 1484 C C . ALA A 1 186 ? 15.543 22.007 -13.588 1.00 71.38 186 ALA A C 1
ATOM 1486 O O . ALA A 1 186 ? 14.910 21.317 -12.787 1.00 71.38 186 ALA A O 1
ATOM 1487 N N . PRO A 1 187 ? 15.446 21.821 -14.919 1.00 77.44 187 PRO A N 1
ATOM 1488 C CA . PRO A 1 187 ? 14.585 20.794 -15.498 1.00 77.44 187 PRO A CA 1
ATOM 1489 C C . PRO A 1 187 ? 14.986 19.393 -15.020 1.00 77.44 187 PRO A C 1
ATOM 1491 O O . PRO A 1 187 ? 16.124 18.974 -15.234 1.00 77.44 187 PRO A O 1
ATOM 1494 N N . VAL A 1 188 ? 14.048 18.669 -14.406 1.00 83.56 188 VAL A N 1
ATOM 1495 C CA . VAL A 1 188 ? 14.211 17.249 -14.057 1.00 83.56 188 VAL A CA 1
ATOM 1496 C C . VAL A 1 188 ? 13.681 16.402 -15.224 1.00 83.56 188 VAL A C 1
ATOM 1498 O O . VAL A 1 188 ? 12.574 16.672 -15.703 1.00 83.56 188 VAL A O 1
ATOM 1501 N N . PRO A 1 189 ? 14.447 15.417 -15.739 1.00 86.06 189 PRO A N 1
ATOM 1502 C CA . PRO A 1 189 ? 13.970 14.544 -16.807 1.00 86.06 189 PRO A CA 1
ATOM 1503 C C . PRO A 1 189 ? 12.790 13.692 -16.329 1.00 86.06 189 PRO A C 1
ATOM 1505 O O . PRO A 1 189 ? 12.752 13.255 -15.182 1.00 86.06 189 PRO A O 1
ATOM 1508 N N . MET A 1 190 ? 11.833 13.436 -17.224 1.00 85.00 190 MET A N 1
ATOM 1509 C CA . MET A 1 190 ? 10.735 12.512 -16.939 1.00 85.00 190 MET A CA 1
ATOM 1510 C C . MET A 1 190 ? 11.298 11.091 -16.749 1.00 85.00 190 MET A C 1
ATOM 1512 O O . MET A 1 190 ? 12.075 10.643 -17.599 1.00 85.00 190 MET A O 1
ATOM 1516 N N . PRO A 1 191 ? 10.925 10.379 -15.673 1.00 87.62 191 PRO A N 1
ATOM 1517 C CA . PRO A 1 191 ? 11.409 9.028 -15.422 1.00 87.62 191 PRO A CA 1
ATOM 1518 C C . PRO A 1 191 ? 10.868 8.034 -16.452 1.00 87.62 191 PRO A C 1
ATOM 1520 O O . PRO A 1 191 ? 9.708 8.097 -16.858 1.00 87.62 191 PRO A O 1
ATOM 1523 N N . ASN A 1 192 ? 11.709 7.079 -16.849 1.00 87.50 192 ASN A N 1
ATOM 1524 C CA . ASN A 1 192 ? 11.307 6.003 -17.753 1.00 87.50 192 ASN A CA 1
ATOM 1525 C C . ASN A 1 192 ? 10.681 4.859 -16.955 1.00 87.50 192 ASN A C 1
ATOM 1527 O O . ASN A 1 192 ? 11.326 4.298 -16.068 1.00 87.50 192 ASN A O 1
ATOM 1531 N N . ALA A 1 193 ? 9.444 4.494 -17.293 1.00 86.75 193 ALA A N 1
ATOM 1532 C CA . ALA A 1 193 ? 8.743 3.413 -16.616 1.00 86.75 193 ALA A CA 1
ATOM 1533 C C . ALA A 1 193 ? 9.400 2.045 -16.898 1.00 86.75 193 ALA A C 1
ATOM 1535 O O . ALA A 1 193 ? 9.689 1.728 -18.057 1.00 86.75 193 ALA A O 1
ATOM 1536 N N . PRO A 1 194 ? 9.620 1.211 -15.867 1.00 88.88 194 PRO A N 1
ATOM 1537 C CA . PRO A 1 194 ? 10.091 -0.157 -16.045 1.00 88.88 194 PRO A CA 1
ATOM 1538 C C . PRO A 1 194 ? 9.052 -1.033 -16.763 1.00 88.88 194 PRO A C 1
ATOM 1540 O O . PRO A 1 194 ? 7.842 -0.866 -16.613 1.00 88.88 194 PRO A O 1
ATOM 1543 N N . SER A 1 195 ? 9.533 -2.016 -17.526 1.0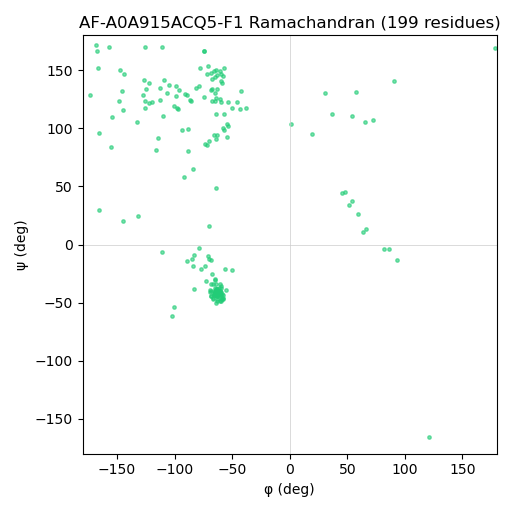0 88.44 195 SER A N 1
ATOM 1544 C CA . SER A 1 195 ? 8.706 -2.910 -18.350 1.00 88.44 195 SER A CA 1
ATOM 1545 C C . SER A 1 195 ? 8.309 -4.191 -17.608 1.00 88.44 195 SER A C 1
ATOM 1547 O O . SER A 1 195 ? 8.588 -5.303 -18.047 1.00 88.44 195 SER A O 1
ATOM 1549 N N . PHE A 1 196 ? 7.630 -4.055 -16.465 1.00 88.38 196 PHE A N 1
ATOM 1550 C CA . PHE A 1 196 ? 7.165 -5.224 -15.699 1.00 88.38 196 PHE A CA 1
ATOM 1551 C C . PHE A 1 196 ? 6.068 -6.015 -16.418 1.00 88.38 196 PHE A C 1
ATOM 1553 O O . PHE A 1 196 ? 5.910 -7.220 -16.188 1.00 88.38 196 PHE A O 1
ATOM 1560 N N . CYS A 1 197 ? 5.330 -5.327 -17.289 1.00 84.62 197 CYS A N 1
ATOM 1561 C CA . CYS A 1 197 ? 4.272 -5.860 -18.130 1.00 84.62 197 CYS A CA 1
ATOM 1562 C C . CYS A 1 197 ? 4.295 -5.138 -19.477 1.00 84.62 197 CYS A C 1
ATOM 1564 O O . CYS A 1 197 ? 4.629 -3.957 -19.547 1.00 84.62 197 CYS A O 1
ATOM 1566 N N . ILE A 1 198 ? 3.951 -5.861 -20.541 1.00 83.88 198 ILE A N 1
ATOM 1567 C CA . ILE A 1 198 ? 3.863 -5.322 -21.897 1.00 83.88 198 ILE A CA 1
ATOM 1568 C C . ILE A 1 198 ? 2.471 -5.660 -22.417 1.00 83.88 198 ILE A C 1
ATOM 1570 O O . ILE A 1 198 ? 2.126 -6.838 -22.546 1.00 83.88 198 ILE A O 1
ATOM 1574 N N . ALA A 1 199 ? 1.676 -4.634 -22.704 1.00 81.69 199 ALA A N 1
ATOM 1575 C CA . ALA A 1 199 ? 0.424 -4.799 -23.422 1.00 81.69 199 ALA A CA 1
ATOM 1576 C C . ALA A 1 199 ? 0.725 -5.053 -24.908 1.00 81.69 199 ALA A C 1
ATOM 1578 O O . ALA A 1 199 ? 1.463 -4.300 -25.541 1.00 81.69 199 ALA A O 1
ATOM 1579 N N . ILE A 1 200 ? 0.165 -6.128 -25.464 1.00 81.12 200 ILE A N 1
ATOM 1580 C CA . ILE A 1 200 ? 0.169 -6.372 -26.910 1.00 81.12 200 ILE A CA 1
ATOM 1581 C C . ILE A 1 200 ? -1.191 -5.903 -27.428 1.00 81.12 200 ILE A C 1
ATOM 1583 O O . ILE A 1 200 ? -2.218 -6.434 -26.999 1.00 81.12 200 ILE A O 1
ATOM 1587 N N . LEU A 1 201 ? -1.176 -4.893 -28.299 1.00 66.62 201 LEU A N 1
ATOM 1588 C CA . LEU A 1 201 ? -2.350 -4.321 -28.964 1.00 66.62 201 LEU A CA 1
ATOM 1589 C C . LEU A 1 201 ? -2.516 -4.889 -30.375 1.00 66.62 201 LEU A C 1
ATOM 1591 O O . LEU A 1 201 ? -1.482 -5.074 -31.057 1.00 66.62 201 LEU A O 1
#

Sequence (201 aa):
MKALLRLIALTILAAFSSAERGRRCARCLDNLISQGCVITANQLYVNGYFVRILTDDEMNEFDEYSQQLQEYKNLLNEMSEDWQQESLSTLPKPPKAPQFCNNSVTTQYVFDGCIVQDKRVYIGGNFARNLTLDEVEQLQNYSQQVDEYEQYIAATLRQQMSSFFRGLGLGKSNNTEMDLSTTTPAPVPMPNAPSFCIAIL

Organism: Parascaris univalens (NCBI:txid6257)

Radius of gyration: 28.04 Å; Cα contacts (8 Å, |Δi|>4): 152; chains: 1; bounding box: 81×88×53 Å

Secondary structure (DSSP, 8-state):
-------------------------TTS-TT----SEEEETTEEEETTEEEEEPPHHHHHHHHHHHHHHHHHHHHHHHGGG-TTT--TTTSPPPPPPPTTS-HHHH-EEEETTEEEETTEEEETTEEEEEPPHHHHHHHHHHHHHHHHHHHHHHHHHHHHHHHHHHHTT--------------PPPPPPPPPPP-S-----

Mean predicted aligned error: 14.6 Å

pLDDT: mean 76.25, std 20.66, range [33.78, 96.94]